Protein AF-A0A432QE91-F1 (afdb_monomer_lite)

Structure (mmCIF, N/CA/C/O backbone):
data_AF-A0A432QE91-F1
#
_entry.id   AF-A0A432QE91-F1
#
loop_
_atom_site.group_PDB
_atom_site.id
_atom_site.type_symbol
_atom_site.label_atom_id
_atom_site.label_alt_id
_atom_site.label_comp_id
_atom_site.label_asym_id
_atom_site.label_entity_id
_atom_site.label_seq_id
_atom_site.pdbx_PDB_ins_code
_atom_site.Cartn_x
_atom_site.Cartn_y
_atom_site.Cartn_z
_atom_site.occupancy
_atom_site.B_iso_or_equiv
_atom_site.auth_seq_id
_atom_site.auth_comp_id
_atom_site.auth_asym_id
_atom_site.auth_atom_id
_atom_site.pdbx_PDB_model_num
ATOM 1 N N . MET A 1 1 ? -34.688 33.224 73.743 1.00 42.97 1 MET A N 1
ATOM 2 C CA . MET A 1 1 ? -34.645 32.244 72.637 1.00 42.97 1 MET A CA 1
ATOM 3 C C . MET A 1 1 ? -35.432 32.813 71.468 1.00 42.97 1 MET A C 1
ATOM 5 O O . MET A 1 1 ? -36.648 32.855 71.539 1.00 42.97 1 MET A O 1
ATOM 9 N N . SER A 1 2 ? -34.746 33.316 70.445 1.00 35.22 2 SER A N 1
ATOM 10 C CA . SER A 1 2 ? -35.331 33.695 69.154 1.00 35.22 2 SER A CA 1
ATOM 11 C C . SER A 1 2 ? -34.282 33.356 68.098 1.00 35.22 2 SER A C 1
ATOM 13 O O . SER A 1 2 ? -33.160 33.855 68.175 1.00 35.22 2 SER A O 1
ATOM 15 N N . LYS A 1 3 ? -34.595 32.403 67.213 1.00 38.66 3 LYS A N 1
ATOM 16 C CA . LYS A 1 3 ? -33.737 31.981 66.100 1.00 38.66 3 LYS A CA 1
ATOM 17 C C . LYS A 1 3 ? -34.193 32.737 64.854 1.00 38.66 3 LYS A C 1
ATOM 19 O O . LYS A 1 3 ? -35.349 32.622 64.460 1.00 38.66 3 LYS A O 1
ATOM 24 N N . ILE A 1 4 ? -33.283 33.501 64.260 1.00 39.38 4 ILE A N 1
ATOM 25 C CA . ILE A 1 4 ? -33.472 34.192 62.983 1.00 39.38 4 ILE A CA 1
ATOM 26 C C . ILE A 1 4 ? -33.168 33.207 61.845 1.00 39.38 4 ILE A C 1
ATOM 28 O O . ILE A 1 4 ? -32.169 32.491 61.883 1.00 39.38 4 ILE A O 1
ATOM 32 N N . PHE A 1 5 ? -34.073 33.158 60.868 1.00 40.31 5 PHE A N 1
ATOM 33 C CA . PHE A 1 5 ? -34.002 32.363 59.641 1.00 40.31 5 PHE A CA 1
ATOM 34 C C . PHE A 1 5 ? -32.877 32.857 58.718 1.00 40.31 5 PHE A C 1
ATOM 36 O O . PHE A 1 5 ? -32.821 34.042 58.398 1.00 40.31 5 PHE A O 1
ATOM 43 N N . MET A 1 6 ? -32.049 31.939 58.216 1.00 34.94 6 MET A N 1
ATOM 44 C CA . MET A 1 6 ? -31.122 32.178 57.107 1.00 34.94 6 MET A CA 1
ATOM 45 C C . MET A 1 6 ? -31.712 31.526 55.851 1.00 34.94 6 MET A C 1
ATOM 47 O O . MET A 1 6 ? -31.862 30.308 55.802 1.00 34.94 6 MET A O 1
ATOM 51 N N . HIS A 1 7 ? -32.105 32.333 54.863 1.00 38.94 7 HIS A N 1
ATOM 52 C CA . HIS A 1 7 ? -32.470 31.845 53.531 1.00 38.94 7 HIS A CA 1
ATOM 53 C C . HIS A 1 7 ? -31.187 31.689 52.711 1.00 38.94 7 HIS A C 1
ATOM 55 O O . HIS A 1 7 ? -30.546 32.682 52.376 1.00 38.94 7 HIS A O 1
ATOM 61 N N . LEU A 1 8 ? -30.814 30.448 52.401 1.00 36.31 8 LEU A N 1
ATOM 62 C CA . LEU A 1 8 ? -29.776 30.139 51.423 1.00 36.31 8 LEU A CA 1
ATOM 63 C C . LEU A 1 8 ? -30.472 29.822 50.093 1.00 36.31 8 LEU A C 1
ATOM 65 O O . LEU A 1 8 ? -31.077 28.764 49.936 1.00 36.31 8 LEU A O 1
ATOM 69 N N . LEU A 1 9 ? -30.427 30.765 49.154 1.00 39.78 9 LEU A N 1
ATOM 70 C CA . LEU A 1 9 ? -30.819 30.542 47.763 1.00 39.78 9 LEU A CA 1
ATOM 71 C C . LEU A 1 9 ? -29.706 29.743 47.076 1.00 39.78 9 LEU A C 1
ATOM 73 O O . LEU A 1 9 ? -28.637 30.280 46.797 1.00 39.78 9 LEU A O 1
ATOM 77 N N . ILE A 1 10 ? -29.952 28.460 46.809 1.00 43.34 10 ILE A N 1
ATOM 78 C CA . ILE A 1 10 ? -29.114 27.666 45.907 1.00 43.34 10 ILE A CA 1
ATOM 79 C C . ILE A 1 10 ? -29.588 27.968 44.485 1.00 43.34 10 ILE A C 1
ATOM 81 O O . ILE A 1 10 ? -30.638 27.501 44.050 1.00 43.34 10 ILE A O 1
ATOM 85 N N . SER A 1 11 ? -28.819 28.785 43.771 1.00 43.25 11 SER A N 1
ATOM 86 C CA . SER A 1 11 ? -28.937 28.940 42.323 1.00 43.25 11 SER A CA 1
ATOM 87 C C . SER A 1 11 ? -28.420 27.662 41.662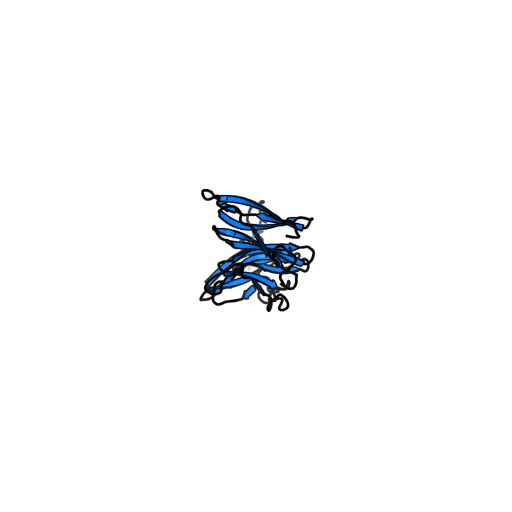 1.00 43.25 11 SER A C 1
ATOM 89 O O . SER A 1 11 ? -27.210 27.467 41.553 1.00 43.25 11 SER A O 1
ATOM 91 N N . ALA A 1 12 ? -29.326 26.786 41.226 1.00 44.94 12 ALA A N 1
ATOM 92 C CA . ALA A 1 12 ? -28.991 25.695 40.319 1.00 44.94 12 ALA A CA 1
ATOM 93 C C . ALA A 1 12 ? -28.665 26.294 38.942 1.00 44.94 12 ALA A C 1
ATOM 95 O O . ALA A 1 12 ? -29.559 26.679 38.189 1.00 44.94 12 ALA A O 1
ATOM 96 N N . GLY A 1 13 ? -27.372 26.424 38.640 1.00 43.81 13 GLY A N 1
ATOM 97 C CA . GLY A 1 13 ? -26.898 26.764 37.304 1.00 43.81 13 GLY A CA 1
ATOM 98 C C . GLY A 1 13 ? -27.190 25.605 36.359 1.00 43.81 13 GLY A C 1
ATOM 99 O O . GLY A 1 13 ? -26.509 24.584 36.393 1.00 43.81 13 GLY A O 1
ATOM 100 N N . LEU A 1 14 ? -28.228 25.756 35.542 1.00 47.75 14 LEU A N 1
ATOM 101 C CA . LEU A 1 14 ? -28.519 24.871 34.425 1.00 47.75 14 LEU A CA 1
ATOM 102 C C . LEU A 1 14 ? -27.447 25.117 33.349 1.00 47.75 14 LEU A C 1
ATOM 104 O O . LEU A 1 14 ? -27.540 26.083 32.594 1.00 47.75 14 LEU A O 1
ATOM 108 N N . PHE A 1 15 ? -26.413 24.277 33.288 1.00 48.00 15 PHE A N 1
ATOM 109 C CA . PHE A 1 15 ? -25.552 24.220 32.108 1.00 48.00 15 PHE A CA 1
ATOM 110 C C . PHE A 1 15 ? -26.353 23.563 30.983 1.00 48.00 15 PHE A C 1
ATOM 112 O O . PHE A 1 15 ? -26.413 22.342 30.865 1.00 48.00 15 PHE A O 1
ATOM 119 N N . LEU A 1 16 ? -27.001 24.386 30.160 1.00 47.97 16 LEU A N 1
ATOM 120 C CA . LEU A 1 16 ? -27.368 23.986 28.809 1.00 47.97 16 LEU A CA 1
ATOM 121 C C . LEU A 1 16 ? -26.054 23.868 28.037 1.00 47.97 16 LEU A C 1
ATOM 123 O O . LEU A 1 16 ? -25.550 24.858 27.513 1.00 47.97 16 LEU A O 1
ATOM 127 N N . GLY A 1 17 ? -25.463 22.673 28.029 1.00 44.81 17 GLY A N 1
ATOM 128 C CA . GLY A 1 17 ? -24.439 22.340 27.050 1.00 44.81 17 GLY A CA 1
ATOM 129 C C . GLY A 1 17 ? -25.086 22.482 25.681 1.00 44.81 17 GLY A C 1
ATOM 130 O O . GLY A 1 17 ? -25.908 21.652 25.295 1.00 44.81 17 GLY A O 1
ATOM 131 N N . SER A 1 18 ? -24.805 23.579 24.984 1.00 53.47 18 SER A N 1
ATOM 132 C CA . SER A 1 18 ? -25.163 23.692 23.581 1.00 53.47 18 SER A CA 1
ATOM 133 C C . SER A 1 18 ? -24.400 22.588 22.867 1.00 53.47 18 SER A C 1
ATOM 135 O O . SER A 1 18 ? -23.174 22.646 22.795 1.00 53.47 18 SER A O 1
ATOM 137 N N . VAL A 1 19 ? -25.108 21.576 22.372 1.00 55.16 19 VAL A N 1
ATOM 138 C CA . VAL A 1 19 ? -24.556 20.701 21.342 1.00 55.16 19 VAL A CA 1
ATOM 139 C C . VAL A 1 19 ? -24.314 21.621 20.153 1.00 55.16 19 VAL A C 1
ATOM 141 O O . VAL A 1 19 ? -25.261 22.038 19.485 1.00 55.16 19 VAL A O 1
ATOM 144 N N . ALA A 1 20 ? -23.069 22.058 19.979 1.00 57.50 20 ALA A N 1
ATOM 145 C CA . ALA A 1 20 ? -22.666 22.756 18.777 1.00 57.50 20 ALA A CA 1
ATOM 146 C C . ALA A 1 20 ? -22.895 21.768 17.632 1.00 57.50 20 ALA A C 1
ATOM 148 O O . ALA A 1 20 ? -22.241 20.733 17.555 1.00 57.50 20 ALA A O 1
ATOM 149 N N . VAL A 1 21 ? -23.906 22.033 16.808 1.00 60.62 21 VAL A N 1
ATOM 150 C CA . VAL A 1 21 ? -24.107 21.276 15.577 1.00 60.62 21 VAL A CA 1
ATOM 151 C C . VAL A 1 21 ? -22.956 21.684 14.671 1.00 60.62 21 VAL A C 1
ATOM 153 O O . VAL A 1 21 ? -22.891 22.846 14.272 1.00 60.62 21 VAL A O 1
ATOM 156 N N . ALA A 1 22 ? -22.030 20.763 14.412 1.00 62.56 22 ALA A N 1
ATOM 157 C CA . ALA A 1 22 ? -20.970 20.989 13.442 1.00 62.56 22 ALA A CA 1
ATOM 158 C C . ALA A 1 22 ? -21.607 21.349 12.093 1.00 62.56 22 ALA A C 1
ATOM 160 O O . ALA A 1 22 ? -22.537 20.676 11.631 1.00 62.56 22 ALA A O 1
ATOM 161 N N . HIS A 1 23 ? -21.143 22.426 11.465 1.00 77.38 23 HIS A N 1
ATOM 162 C CA . HIS A 1 23 ? -21.538 22.731 10.096 1.00 77.38 23 HIS A CA 1
ATOM 163 C C . HIS A 1 23 ? -20.790 21.796 9.143 1.00 77.38 23 HIS A C 1
ATOM 165 O O . HIS A 1 23 ? -19.694 21.319 9.437 1.00 77.38 23 HIS A O 1
ATOM 171 N N . ALA A 1 24 ? -21.369 21.530 7.972 1.00 87.69 24 ALA A N 1
ATOM 172 C CA . ALA A 1 24 ? -20.707 20.708 6.966 1.00 87.69 24 ALA A CA 1
ATOM 173 C C . ALA A 1 24 ? -19.325 21.293 6.610 1.00 87.69 24 ALA A C 1
ATOM 175 O O . ALA A 1 24 ? -19.229 22.448 6.196 1.00 87.69 24 ALA A O 1
ATOM 176 N N . GLY A 1 25 ? -18.274 20.482 6.761 1.00 87.94 25 GLY A N 1
ATOM 177 C CA . GLY A 1 25 ? -16.884 20.877 6.516 1.00 87.94 25 GLY A CA 1
ATOM 178 C C . GLY A 1 25 ? -16.128 21.411 7.740 1.00 87.94 25 GLY A C 1
ATOM 179 O O . GLY A 1 25 ? -14.933 21.672 7.623 1.00 87.94 25 GLY A O 1
ATOM 180 N N . GLU A 1 26 ? -16.778 21.557 8.899 1.00 94.31 26 GLU A N 1
ATOM 181 C CA . GLU A 1 26 ? -16.093 21.784 10.179 1.00 94.31 26 GLU A CA 1
ATOM 182 C C . GLU A 1 26 ? -15.566 20.461 10.756 1.00 94.31 26 GLU A C 1
ATOM 184 O O . GLU A 1 26 ? -16.044 19.380 10.409 1.00 94.31 26 GLU A O 1
ATOM 189 N N . LEU A 1 27 ? -14.572 20.549 11.645 1.00 93.38 27 LEU A N 1
ATOM 190 C CA . LEU A 1 27 ? -14.130 19.392 12.421 1.00 93.38 27 LEU A CA 1
ATOM 191 C C . LEU A 1 27 ? -15.280 18.896 13.307 1.00 93.38 27 LEU A C 1
ATOM 193 O O . LEU A 1 27 ? -15.934 19.691 13.985 1.00 93.38 27 LEU A O 1
ATOM 197 N N . ASP A 1 28 ? -15.509 17.584 13.311 1.00 93.25 28 ASP A N 1
ATOM 198 C CA . ASP A 1 28 ? -16.529 16.961 14.151 1.00 93.25 28 ASP A CA 1
ATOM 199 C C . ASP A 1 28 ? -16.031 16.869 15.594 1.00 93.25 28 ASP A C 1
ATOM 201 O O . ASP A 1 28 ? -15.257 15.983 15.930 1.00 93.25 28 ASP A O 1
ATOM 205 N N . ALA A 1 29 ? -16.484 17.766 16.467 1.00 92.81 29 ALA A N 1
ATOM 206 C CA . ALA A 1 29 ? -16.060 17.793 17.866 1.00 92.81 29 ALA A CA 1
ATOM 207 C C . ALA A 1 29 ? -16.392 16.510 18.661 1.00 92.81 29 ALA A C 1
ATOM 209 O O . ALA A 1 29 ? -15.870 16.349 19.762 1.00 92.81 29 ALA A O 1
ATOM 210 N N . ALA A 1 30 ? -17.240 15.613 18.139 1.00 91.56 30 ALA A N 1
ATOM 211 C CA . ALA A 1 30 ? -17.485 14.300 18.737 1.00 91.56 30 ALA A CA 1
ATOM 212 C C . ALA A 1 30 ? -16.385 13.267 18.419 1.00 91.56 30 ALA A C 1
ATOM 214 O O . ALA A 1 30 ? -16.365 12.205 19.035 1.00 91.56 30 ALA A O 1
ATOM 215 N N . PHE A 1 31 ? -15.484 13.569 17.480 1.00 94.75 31 PHE A N 1
ATOM 216 C CA . PHE A 1 31 ? -14.374 12.710 17.086 1.00 94.75 31 PHE A CA 1
ATOM 217 C C . PHE A 1 31 ? -13.091 13.079 17.845 1.00 94.75 31 PHE A C 1
ATOM 219 O O . PHE A 1 31 ? -12.516 14.151 17.649 1.00 94.75 31 PHE A O 1
ATOM 226 N N . GLY A 1 32 ? -12.613 12.189 18.711 1.00 94.44 32 GLY A N 1
ATOM 227 C CA . GLY A 1 32 ? -11.414 12.409 19.514 1.00 94.44 32 GLY A CA 1
ATOM 228 C C . GLY A 1 32 ? -11.507 13.669 20.384 1.00 94.44 32 GLY A C 1
ATOM 229 O O . GLY A 1 32 ? -12.477 13.877 21.110 1.00 94.44 32 GLY A O 1
ATOM 230 N N . ILE A 1 33 ? -10.473 14.509 20.331 1.00 93.81 33 ILE A N 1
ATOM 231 C CA . ILE A 1 33 ? -10.394 15.785 21.051 1.00 93.81 33 ILE A CA 1
ATOM 232 C C . ILE A 1 33 ? -10.498 16.917 20.027 1.00 93.81 33 ILE A C 1
ATOM 234 O O . ILE A 1 33 ? -9.623 17.070 19.174 1.00 93.81 33 ILE A O 1
ATOM 238 N N . ASP A 1 34 ? -11.570 17.708 20.108 1.00 92.25 34 ASP A N 1
ATOM 239 C CA . ASP A 1 34 ? -11.853 18.828 19.197 1.00 92.25 34 ASP A CA 1
ATOM 240 C C . ASP A 1 34 ? -11.827 18.427 17.702 1.00 92.25 34 ASP A C 1
ATOM 242 O O . ASP A 1 34 ? -11.370 19.183 16.837 1.00 92.25 34 ASP A O 1
ATOM 246 N N . GLY A 1 35 ? -12.302 17.214 17.392 1.00 93.69 35 GLY A N 1
ATOM 247 C CA . GLY A 1 35 ? -12.343 16.661 16.035 1.00 93.69 35 GLY A CA 1
ATOM 248 C C . GLY A 1 35 ? -11.021 16.115 15.522 1.00 93.69 35 GLY A C 1
ATOM 249 O O . GLY A 1 35 ? -10.815 16.033 14.310 1.00 93.69 35 GLY A O 1
ATOM 250 N N . ARG A 1 36 ? -10.096 15.786 16.428 1.00 94.38 36 ARG A N 1
ATOM 251 C CA . ARG A 1 36 ? -8.753 15.306 16.103 1.00 94.38 36 ARG A CA 1
ATOM 252 C C . ARG A 1 36 ? -8.346 14.158 17.005 1.00 94.38 36 ARG A C 1
ATOM 254 O O . ARG A 1 36 ? -8.673 14.113 18.186 1.00 94.38 36 ARG A O 1
ATOM 261 N N . VAL A 1 37 ? -7.530 13.279 16.445 1.00 92.25 37 VAL A N 1
ATOM 262 C CA . VAL A 1 37 ? -6.817 12.243 17.183 1.00 92.25 37 VAL A CA 1
ATOM 263 C C . VAL A 1 37 ? -5.331 12.531 17.027 1.00 92.25 37 VAL A C 1
ATOM 265 O O . VAL A 1 37 ? -4.847 12.809 15.931 1.00 92.25 37 VAL A O 1
ATOM 268 N N . SER A 1 38 ? -4.611 12.550 18.140 1.00 87.25 38 SER A N 1
ATOM 269 C CA . SER A 1 38 ? -3.159 12.700 18.169 1.00 87.25 38 SER A CA 1
ATOM 270 C C . SER A 1 38 ? -2.641 11.681 19.164 1.00 87.25 38 SER A C 1
ATOM 272 O O . SER A 1 38 ? -2.937 11.772 20.354 1.00 87.25 38 SER A O 1
ATOM 274 N N . LEU A 1 39 ? -1.956 10.674 18.639 1.00 82.25 39 LEU A N 1
ATOM 275 C CA . LEU A 1 39 ? -1.456 9.529 19.382 1.00 82.25 39 LEU A CA 1
ATOM 276 C C . LEU A 1 39 ? 0.042 9.417 19.136 1.00 82.25 39 LEU A C 1
ATOM 278 O O . LEU A 1 39 ? 0.523 9.767 18.061 1.00 82.25 39 LEU A O 1
ATOM 282 N N . GLU A 1 40 ? 0.737 8.929 20.148 1.00 78.00 40 GLU A N 1
ATOM 283 C CA . GLU A 1 40 ? 2.146 8.568 20.108 1.00 78.00 40 GLU A CA 1
ATOM 284 C C . GLU A 1 40 ? 2.189 7.093 20.497 1.00 78.00 40 GLU A C 1
ATOM 286 O O . GLU A 1 40 ? 1.794 6.740 21.612 1.00 78.00 40 GLU A O 1
ATOM 291 N N . PHE A 1 41 ? 2.547 6.224 19.554 1.00 73.25 41 PHE A N 1
ATOM 292 C CA . PHE A 1 41 ? 2.672 4.787 19.825 1.00 73.25 41 PHE A CA 1
ATOM 293 C C . PHE A 1 41 ? 3.944 4.170 19.227 1.00 73.25 41 PHE A C 1
ATOM 295 O O . PHE A 1 41 ? 4.275 3.035 19.566 1.00 73.25 41 PHE A O 1
ATOM 302 N N . GLY A 1 42 ? 4.697 4.933 18.427 1.00 67.12 42 GLY A N 1
ATOM 303 C CA . GLY A 1 42 ? 6.102 4.679 18.121 1.00 67.12 42 GLY A CA 1
ATOM 304 C C . GLY A 1 42 ? 7.071 5.373 19.084 1.00 67.12 42 GLY A C 1
ATOM 305 O O . GLY A 1 42 ? 6.676 6.102 19.993 1.00 67.12 42 GLY A O 1
ATOM 306 N N . ALA A 1 43 ? 8.372 5.147 18.885 1.00 67.31 43 ALA A N 1
ATOM 307 C CA . ALA A 1 43 ? 9.411 5.698 19.759 1.00 67.31 43 ALA A CA 1
ATOM 308 C C . ALA A 1 43 ? 9.843 7.128 19.377 1.00 67.31 43 ALA A C 1
ATOM 310 O O . ALA A 1 43 ? 10.269 7.884 20.250 1.00 67.31 43 ALA A O 1
ATOM 311 N N . TYR A 1 44 ? 9.750 7.501 18.091 1.00 70.94 44 TYR A N 1
ATOM 312 C CA . TYR A 1 44 ? 10.326 8.765 17.594 1.00 70.94 44 TYR A CA 1
ATOM 313 C C . TYR A 1 44 ? 9.473 9.543 16.589 1.00 70.94 44 TYR A C 1
ATOM 315 O O . TYR A 1 44 ? 9.616 10.765 16.496 1.00 70.94 44 TYR A O 1
ATOM 323 N N . GLY A 1 45 ? 8.592 8.886 15.834 1.00 80.75 45 GLY A N 1
ATOM 324 C CA . GLY A 1 45 ? 7.740 9.570 14.866 1.00 80.75 45 GLY A CA 1
ATOM 325 C C . GLY A 1 45 ? 6.877 8.622 14.047 1.00 80.75 45 GLY A C 1
ATOM 326 O O . GLY A 1 45 ? 7.371 7.624 13.526 1.00 80.75 45 GLY A O 1
ATOM 327 N N . ASP A 1 46 ? 5.609 8.989 13.886 1.00 88.31 46 ASP A N 1
ATOM 328 C CA . ASP A 1 46 ? 4.591 8.163 13.241 1.00 88.31 46 ASP A CA 1
ATOM 329 C C . ASP A 1 46 ? 4.008 8.900 12.027 1.00 88.31 46 ASP A C 1
ATOM 331 O O . ASP A 1 46 ? 3.792 10.118 12.057 1.00 88.31 46 ASP A O 1
ATOM 335 N N . ARG A 1 47 ? 3.753 8.168 10.940 1.00 92.38 47 ARG A N 1
ATOM 336 C CA . ARG A 1 47 ? 3.102 8.677 9.726 1.00 92.38 47 ARG A CA 1
ATOM 337 C C . ARG A 1 47 ? 1.867 7.845 9.428 1.00 92.38 47 ARG A C 1
ATOM 339 O O . ARG A 1 47 ? 1.941 6.624 9.409 1.00 92.38 47 ARG A O 1
ATOM 346 N N . ALA A 1 48 ? 0.757 8.514 9.130 1.00 93.88 48 ALA A N 1
ATOM 347 C CA . ALA A 1 48 ? -0.427 7.891 8.549 1.00 93.88 48 ALA A CA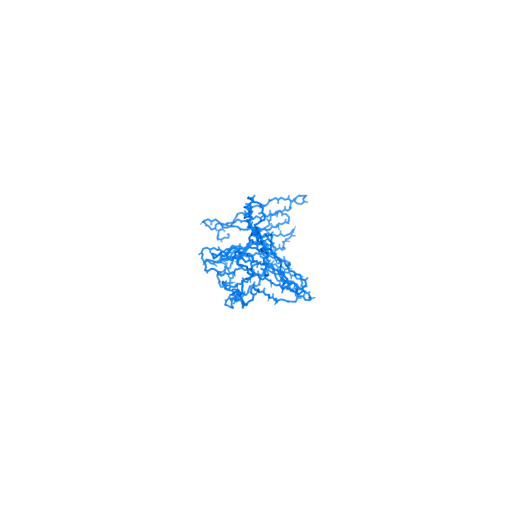 1
ATOM 348 C C . ALA A 1 48 ? -0.541 8.337 7.087 1.00 93.88 48 ALA A C 1
ATOM 350 O O . ALA A 1 48 ? -0.735 9.523 6.816 1.00 93.88 48 ALA A O 1
ATOM 351 N N . GLN A 1 49 ? -0.394 7.393 6.161 1.00 97.19 49 GLN A N 1
ATOM 352 C CA . GLN A 1 49 ? -0.420 7.623 4.712 1.00 97.19 49 GLN A CA 1
ATOM 353 C C . GLN A 1 49 ? -1.742 7.166 4.089 1.00 97.19 49 GLN A C 1
ATOM 355 O O . GLN A 1 49 ? -2.231 7.772 3.138 1.00 97.19 49 GLN A O 1
ATOM 360 N N . ALA A 1 50 ? -2.348 6.122 4.659 1.00 98.12 50 ALA A N 1
ATOM 361 C CA . ALA A 1 50 ? -3.587 5.526 4.183 1.00 98.12 50 ALA A CA 1
ATOM 362 C C . ALA A 1 50 ? -4.656 5.501 5.279 1.00 98.12 50 ALA A C 1
ATOM 364 O O . ALA A 1 50 ? -4.356 5.342 6.463 1.00 98.12 50 ALA A O 1
ATOM 365 N N . VAL A 1 51 ? -5.919 5.613 4.863 1.00 98.19 51 VAL A N 1
ATOM 366 C CA . VAL A 1 51 ? -7.090 5.467 5.732 1.00 98.19 51 VAL A CA 1
ATOM 367 C C . VAL A 1 51 ? -8.199 4.707 5.013 1.00 98.19 51 VAL A C 1
ATOM 369 O O . VAL A 1 51 ? -8.507 4.992 3.855 1.00 98.19 51 VAL A O 1
ATOM 372 N N . VAL A 1 52 ? -8.830 3.763 5.711 1.00 98.31 52 VAL A N 1
ATOM 373 C CA . VAL A 1 52 ? -10.048 3.071 5.264 1.00 98.31 52 VAL A CA 1
ATOM 374 C C . VAL A 1 52 ? -11.044 2.940 6.415 1.00 98.31 52 VAL A C 1
ATOM 376 O O . VAL A 1 52 ? -10.669 2.935 7.585 1.00 98.31 52 VAL A O 1
ATOM 379 N N . ILE A 1 53 ? -12.329 2.824 6.082 1.00 98.12 53 ILE A N 1
ATOM 380 C CA . ILE A 1 53 ? -13.401 2.556 7.049 1.00 98.12 53 ILE A CA 1
ATOM 381 C C . ILE A 1 53 ? -13.858 1.109 6.858 1.00 98.12 53 ILE A C 1
ATOM 383 O O . ILE A 1 53 ? -14.252 0.719 5.758 1.00 98.12 53 ILE A O 1
ATOM 387 N N . GLN A 1 54 ? -13.804 0.313 7.924 1.00 97.50 54 GLN A N 1
ATOM 388 C CA . GLN A 1 54 ? -14.321 -1.053 7.944 1.00 97.50 54 GLN A CA 1
ATOM 389 C C . GLN A 1 54 ? -15.860 -1.058 7.974 1.00 97.50 54 GLN A C 1
ATOM 391 O O . GLN A 1 54 ? -16.507 -0.064 8.300 1.00 97.50 54 GLN A O 1
ATOM 396 N N . LYS A 1 55 ? -16.486 -2.192 7.624 1.00 96.06 55 LYS A N 1
ATOM 397 C CA . LYS A 1 55 ? -17.960 -2.312 7.527 1.00 96.06 55 LYS A CA 1
ATOM 398 C C . LYS A 1 55 ? -18.697 -1.992 8.834 1.00 96.06 55 LYS A C 1
ATOM 400 O O . LYS A 1 55 ? -19.866 -1.621 8.790 1.00 96.06 55 LYS A O 1
ATOM 405 N N . ASP A 1 56 ? -18.035 -2.163 9.973 1.00 96.38 56 ASP A N 1
ATOM 406 C CA . ASP A 1 56 ? -18.553 -1.868 11.311 1.00 96.38 56 ASP A CA 1
ATOM 407 C C . ASP A 1 56 ? -18.342 -0.402 11.741 1.00 96.38 56 ASP A C 1
ATOM 409 O O . ASP A 1 56 ? -18.731 -0.021 12.843 1.00 96.38 56 ASP A O 1
ATOM 413 N N . GLY A 1 57 ? -17.767 0.430 10.869 1.00 97.38 57 GLY A N 1
ATOM 414 C CA . GLY A 1 57 ? -17.507 1.846 11.112 1.00 97.38 57 GLY A CA 1
ATOM 415 C C . GLY A 1 57 ? -16.168 2.134 11.787 1.00 97.38 57 GLY A C 1
ATOM 416 O O . GLY A 1 57 ? -15.844 3.308 11.965 1.00 97.38 57 GLY A O 1
ATOM 417 N N . LYS A 1 58 ? -15.380 1.111 12.144 1.00 98.44 58 LYS A N 1
ATOM 418 C CA . LYS A 1 58 ? -14.022 1.320 12.654 1.00 98.44 58 LYS A CA 1
ATOM 419 C C . LYS A 1 58 ? -13.123 1.902 11.568 1.00 98.44 58 LYS A C 1
ATOM 421 O O . LYS A 1 58 ? -13.292 1.620 10.380 1.00 98.44 58 LYS A O 1
ATOM 426 N N . ILE A 1 59 ? -12.163 2.716 11.980 1.00 98.44 59 ILE A N 1
ATOM 427 C CA . ILE A 1 59 ? -11.281 3.467 11.089 1.00 98.44 59 ILE A CA 1
ATOM 428 C C . ILE A 1 59 ? -9.892 2.861 11.196 1.00 98.44 59 ILE A C 1
ATOM 430 O O . ILE A 1 59 ? -9.325 2.813 12.282 1.00 98.44 59 ILE A O 1
ATOM 434 N N . LEU A 1 60 ? -9.346 2.404 10.077 1.00 98.56 60 LEU A N 1
ATOM 435 C CA . LEU A 1 60 ? -8.011 1.832 10.011 1.00 98.56 60 LEU A CA 1
ATOM 436 C C . LEU A 1 60 ? -7.071 2.807 9.312 1.00 98.56 60 LEU A C 1
ATOM 438 O O . LEU A 1 60 ? -7.366 3.282 8.214 1.00 98.56 60 LEU A O 1
ATOM 442 N N . LEU A 1 61 ? -5.939 3.068 9.951 1.00 98.00 61 LEU A N 1
ATOM 443 C CA . LEU A 1 61 ? -4.834 3.858 9.433 1.00 98.00 61 LEU A CA 1
ATOM 444 C C . LEU A 1 61 ? -3.655 2.942 9.117 1.00 98.00 61 LEU A C 1
ATOM 446 O O . LEU A 1 61 ? -3.425 1.967 9.833 1.00 98.00 61 LEU A O 1
ATOM 450 N N . GLY A 1 62 ? -2.906 3.280 8.071 1.00 97.81 62 GLY A N 1
ATOM 451 C CA . GLY A 1 62 ? -1.668 2.601 7.702 1.00 97.81 62 GLY A CA 1
ATOM 452 C C . GLY A 1 62 ? -0.578 3.594 7.331 1.00 97.81 62 GLY A C 1
ATOM 453 O O . GLY A 1 62 ? -0.864 4.668 6.793 1.00 97.81 62 GLY A O 1
ATOM 454 N N . GLY A 1 63 ? 0.663 3.244 7.639 1.00 96.81 63 GLY A N 1
ATOM 455 C CA . GLY A 1 63 ? 1.830 4.062 7.343 1.00 96.81 63 GLY A CA 1
ATOM 456 C C . GLY A 1 63 ? 3.096 3.465 7.933 1.00 96.81 63 GLY A C 1
ATOM 457 O O . GLY A 1 63 ? 3.382 2.285 7.713 1.00 96.81 63 GLY A O 1
ATOM 458 N N . SER A 1 64 ? 3.842 4.282 8.669 1.00 95.06 64 SER A N 1
ATOM 459 C CA . SER A 1 64 ? 5.072 3.862 9.336 1.00 95.06 64 SER A CA 1
ATOM 460 C C . SER A 1 64 ? 5.168 4.395 10.762 1.00 95.06 64 SER A C 1
ATOM 462 O O . SER A 1 64 ? 4.654 5.470 11.075 1.00 95.06 64 SER A O 1
ATOM 464 N N . SER A 1 65 ? 5.890 3.672 11.609 1.00 93.19 65 SER A N 1
ATOM 465 C CA . SER A 1 65 ? 6.385 4.125 12.911 1.00 93.19 65 SER A CA 1
ATOM 466 C C . SER A 1 65 ? 7.911 4.082 12.892 1.00 93.19 65 SER A C 1
ATOM 468 O O . SER A 1 65 ? 8.499 3.148 12.357 1.00 93.19 65 SER A O 1
ATOM 470 N N . THR A 1 66 ? 8.570 5.076 13.475 1.00 84.56 66 THR A N 1
ATOM 471 C CA . THR A 1 66 ? 10.040 5.149 13.512 1.00 84.56 66 THR A CA 1
ATOM 472 C C . THR A 1 66 ? 10.585 4.343 14.695 1.00 84.56 66 THR A C 1
ATOM 474 O O . THR A 1 66 ? 10.239 4.635 15.847 1.00 84.56 66 THR A O 1
ATOM 477 N N . ASN A 1 67 ? 11.448 3.356 14.428 1.00 72.12 67 ASN A N 1
ATOM 478 C CA . ASN A 1 67 ? 12.324 2.752 15.441 1.00 72.12 67 ASN A CA 1
ATOM 479 C C . ASN A 1 67 ? 13.626 3.586 15.576 1.00 72.12 67 ASN A C 1
ATOM 481 O O . ASN A 1 67 ? 13.768 4.611 14.918 1.00 72.12 67 ASN A O 1
ATOM 485 N N . ASP A 1 68 ? 14.565 3.220 16.456 1.00 71.62 68 ASP A N 1
ATOM 486 C CA . ASP A 1 68 ? 15.811 3.994 16.673 1.00 71.62 68 ASP A CA 1
ATOM 487 C C . ASP A 1 68 ? 16.644 4.239 15.386 1.00 71.62 68 ASP A C 1
ATOM 489 O O . ASP A 1 68 ? 17.504 5.123 15.375 1.00 71.62 68 ASP A O 1
ATOM 493 N N . GLU A 1 69 ? 16.418 3.471 14.311 1.00 80.88 69 GLU A N 1
ATOM 494 C CA . GLU A 1 69 ? 17.327 3.380 13.159 1.00 80.88 69 GLU A CA 1
ATOM 495 C C . GLU A 1 69 ? 16.639 3.525 11.781 1.00 80.88 69 GLU A C 1
ATOM 497 O O . GLU A 1 69 ? 17.303 3.913 10.819 1.00 80.88 69 GLU A O 1
ATOM 502 N N . SER A 1 70 ? 15.333 3.256 11.673 1.00 89.62 70 SER A N 1
ATOM 503 C CA . SER A 1 70 ? 14.583 3.103 10.412 1.00 89.62 70 SER A CA 1
ATOM 504 C C . SER A 1 70 ? 13.058 3.200 10.604 1.00 89.62 70 SER A C 1
ATOM 506 O O . SER A 1 70 ? 12.537 3.198 11.725 1.00 89.62 70 SER A O 1
ATOM 508 N N . LEU A 1 71 ? 12.323 3.313 9.497 1.00 93.38 71 LEU A N 1
ATOM 509 C CA . LEU A 1 71 ? 10.866 3.172 9.489 1.00 93.38 71 LEU A CA 1
ATOM 510 C C . LEU A 1 71 ? 10.451 1.696 9.538 1.00 93.38 71 LEU A C 1
ATOM 512 O O . LEU A 1 71 ? 10.976 0.891 8.784 1.00 93.38 71 LEU A O 1
ATOM 516 N N . ALA A 1 72 ? 9.458 1.379 10.365 1.00 94.75 72 ALA A N 1
ATOM 517 C CA . ALA A 1 72 ? 8.766 0.095 10.391 1.00 94.75 72 ALA A CA 1
ATOM 518 C C . ALA A 1 72 ? 7.309 0.277 9.944 1.00 94.75 72 ALA A C 1
ATOM 520 O O . ALA A 1 72 ? 6.694 1.311 10.231 1.00 94.75 72 ALA A O 1
ATOM 521 N N . VAL A 1 73 ? 6.722 -0.745 9.316 1.00 96.12 73 VAL A N 1
ATOM 522 C CA . VAL A 1 73 ? 5.298 -0.747 8.945 1.00 96.12 73 VAL A CA 1
ATOM 523 C C . VAL A 1 73 ? 4.443 -0.546 10.187 1.00 96.12 73 VAL A C 1
ATOM 525 O O . VAL A 1 73 ? 4.650 -1.228 11.192 1.00 96.12 73 VAL A O 1
ATOM 528 N N . SER A 1 74 ? 3.445 0.339 10.105 1.00 96.19 74 SER A N 1
ATOM 529 C CA . SER A 1 74 ? 2.472 0.518 11.181 1.00 96.19 74 SER A CA 1
ATOM 530 C C . SER A 1 74 ? 1.020 0.506 10.709 1.00 96.19 74 SER A C 1
ATOM 532 O O . SER A 1 74 ? 0.684 1.047 9.652 1.00 96.19 74 SER A O 1
ATOM 534 N N . LEU A 1 75 ? 0.151 -0.090 11.533 1.00 97.56 75 LEU A N 1
ATOM 535 C CA . LEU A 1 75 ? -1.303 0.052 11.463 1.00 97.56 75 LEU A CA 1
ATOM 536 C C . LEU A 1 75 ? -1.848 0.525 12.811 1.00 97.56 75 LEU A C 1
ATOM 538 O O . LEU A 1 75 ? -1.352 0.131 13.866 1.00 97.56 75 LEU A O 1
ATOM 542 N N . LEU A 1 76 ? -2.914 1.317 12.770 1.00 96.62 76 LEU A N 1
ATOM 543 C CA . LEU A 1 76 ? -3.662 1.756 13.947 1.00 96.62 76 LEU A CA 1
ATOM 544 C C . LEU A 1 76 ? -5.150 1.674 13.637 1.00 96.62 76 LEU A C 1
ATOM 546 O O . LEU A 1 76 ? -5.598 2.224 12.626 1.00 96.62 76 LEU A O 1
ATOM 550 N N . ARG A 1 77 ? -5.926 1.043 14.520 1.00 98.00 77 ARG A N 1
ATOM 551 C CA . ARG A 1 77 ? -7.385 1.055 14.418 1.00 98.00 77 ARG A CA 1
ATOM 552 C C . ARG A 1 77 ? -8.023 1.919 15.496 1.00 98.00 77 ARG A C 1
ATOM 554 O O . ARG A 1 77 ? -7.700 1.821 16.676 1.00 98.00 77 ARG A O 1
ATOM 561 N N . LEU A 1 78 ? -8.973 2.741 15.068 1.00 97.69 78 LEU A N 1
ATOM 562 C CA . LEU A 1 78 ? -9.800 3.586 15.913 1.00 97.69 78 LEU A CA 1
ATOM 563 C C . LEU A 1 78 ? -11.262 3.136 15.849 1.00 97.69 78 LEU A C 1
ATOM 565 O O . LEU A 1 78 ? -11.756 2.671 14.817 1.00 97.69 78 LEU A O 1
ATOM 569 N N . LEU A 1 79 ? -11.972 3.329 16.951 1.00 97.75 79 LEU A N 1
ATOM 570 C CA . LEU A 1 79 ? -13.423 3.283 17.010 1.00 97.75 79 LEU A CA 1
ATOM 571 C C . LEU A 1 79 ? -14.030 4.488 16.256 1.00 97.75 79 LEU A C 1
ATOM 573 O O . LEU A 1 79 ? -13.329 5.466 15.982 1.00 97.75 79 LEU A O 1
ATOM 577 N N . PRO A 1 80 ? -15.337 4.460 15.923 1.00 97.56 80 PRO A N 1
ATOM 578 C CA . PRO A 1 80 ? -15.989 5.557 15.200 1.00 97.56 80 PRO A CA 1
ATOM 579 C C . PRO A 1 80 ? -15.903 6.926 15.891 1.00 97.56 80 PRO A C 1
ATOM 581 O O . PRO A 1 80 ? -16.029 7.952 15.230 1.00 97.56 80 PRO A O 1
ATOM 584 N N . ASP A 1 81 ? -15.701 6.950 17.211 1.00 96.06 81 ASP A N 1
ATOM 585 C CA . ASP A 1 81 ? -15.524 8.169 18.009 1.00 96.06 81 ASP A CA 1
ATOM 586 C C . ASP A 1 81 ? -14.065 8.662 18.058 1.00 96.06 81 ASP A C 1
ATOM 588 O O . ASP A 1 81 ? -13.771 9.655 18.718 1.00 96.06 81 ASP A O 1
ATOM 592 N N . GLY A 1 82 ? -13.142 7.985 17.369 1.00 95.88 82 GLY A N 1
ATOM 593 C CA . GLY A 1 82 ? -11.723 8.329 17.306 1.00 95.88 82 GLY A CA 1
ATOM 594 C C .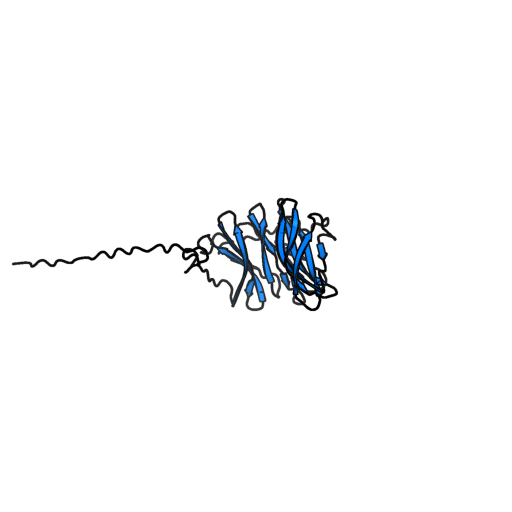 GLY A 1 82 ? -10.871 7.788 18.455 1.00 95.88 82 GLY A C 1
ATOM 595 O O . GLY A 1 82 ? -9.659 8.001 18.453 1.00 95.88 82 GLY A O 1
ATOM 596 N N . SER A 1 83 ? -11.449 7.082 19.429 1.00 94.94 83 SER A N 1
ATOM 597 C CA . SER A 1 83 ? -10.656 6.395 20.455 1.00 94.94 83 SER A CA 1
ATOM 598 C C . SER A 1 83 ? -9.953 5.150 19.878 1.00 94.94 83 SER A C 1
ATOM 600 O O . SER A 1 83 ? -10.494 4.530 18.963 1.00 94.94 83 SER A O 1
ATOM 602 N N . PRO A 1 84 ? -8.750 4.765 20.354 1.00 94.62 84 PRO A N 1
ATOM 603 C CA . PRO A 1 84 ? -8.096 3.526 19.921 1.00 94.62 84 PRO A CA 1
ATOM 604 C C . PRO A 1 84 ? -8.958 2.291 20.184 1.00 94.62 84 PRO A C 1
ATOM 606 O O . PRO A 1 84 ? -9.593 2.198 21.234 1.00 94.62 84 PRO A O 1
ATOM 609 N N . ASP A 1 85 ? -8.963 1.338 19.252 1.00 97.38 85 ASP A N 1
ATOM 610 C CA . ASP A 1 85 ? -9.694 0.080 19.402 1.00 97.38 85 ASP A CA 1
ATOM 611 C C . ASP A 1 85 ? -8.832 -1.000 20.085 1.00 97.38 85 ASP A C 1
ATOM 613 O O . ASP A 1 85 ? -8.000 -1.612 19.417 1.00 97.38 85 ASP A O 1
ATOM 617 N N . PRO A 1 86 ? -9.047 -1.319 21.373 1.00 95.62 86 PRO A N 1
ATOM 618 C CA . PRO A 1 86 ? -8.235 -2.308 22.082 1.00 95.62 86 PRO A CA 1
ATOM 619 C C . PRO A 1 86 ? -8.439 -3.747 21.579 1.00 95.62 86 PRO A C 1
ATOM 621 O O . PRO A 1 86 ? -7.671 -4.634 21.944 1.00 95.62 86 PRO A O 1
ATOM 624 N N . GLU A 1 87 ? -9.472 -4.013 20.772 1.00 96.94 87 GLU A N 1
ATOM 625 C CA . GLU A 1 87 ? -9.708 -5.339 20.192 1.00 96.94 87 GLU A CA 1
ATOM 626 C C . GLU A 1 87 ? -8.863 -5.591 18.934 1.00 96.94 87 GLU A C 1
ATOM 628 O O . GLU A 1 87 ? -8.825 -6.719 18.446 1.00 96.94 87 GLU A O 1
ATOM 633 N N . PHE A 1 88 ? -8.186 -4.572 18.393 1.00 98.25 88 PHE A N 1
ATOM 634 C CA . PHE A 1 88 ? -7.286 -4.733 17.251 1.00 98.25 88 PHE A CA 1
ATOM 635 C C . PHE A 1 88 ? -5.890 -5.135 17.722 1.00 98.25 88 PHE A C 1
ATOM 637 O O . PHE A 1 88 ? -5.238 -4.370 18.425 1.00 98.25 88 PHE A O 1
ATOM 644 N N . ASN A 1 89 ? -5.439 -6.338 17.373 1.00 96.56 89 ASN A N 1
ATOM 645 C CA . ASN A 1 89 ? -4.132 -6.892 17.740 1.00 96.56 89 ASN A CA 1
ATOM 646 C C . ASN A 1 89 ? -3.792 -6.808 19.254 1.00 96.56 89 ASN A C 1
ATOM 648 O O . ASN A 1 89 ? -2.636 -6.873 19.659 1.00 96.56 89 ASN A O 1
ATOM 652 N N . GLY A 1 90 ? -4.811 -6.685 20.113 1.00 92.81 90 GLY A N 1
ATOM 653 C CA . GLY A 1 90 ? -4.698 -6.627 21.574 1.00 92.81 90 GLY A CA 1
ATOM 654 C C . GLY A 1 90 ? -4.382 -5.253 22.181 1.00 92.81 90 GLY A C 1
ATOM 655 O O . GLY A 1 90 ? -4.592 -5.083 23.383 1.00 92.81 90 GLY A O 1
ATOM 656 N N . ASP A 1 91 ? -3.908 -4.283 21.395 1.00 89.62 91 ASP A N 1
ATOM 657 C CA . ASP A 1 91 ? -3.547 -2.941 21.884 1.00 89.62 91 ASP A CA 1
ATOM 658 C C . ASP A 1 91 ? -3.934 -1.777 20.951 1.00 89.62 91 ASP A C 1
ATOM 660 O O . ASP A 1 91 ? -3.666 -0.616 21.261 1.00 89.62 91 ASP A O 1
ATOM 664 N N . GLY A 1 92 ? -4.612 -2.063 19.840 1.00 93.69 92 GLY A N 1
ATOM 665 C CA . GLY A 1 92 ? -5.008 -1.077 18.839 1.00 93.69 92 GLY A CA 1
ATOM 666 C C . GLY A 1 92 ? -4.020 -0.897 17.697 1.00 93.69 92 GLY A C 1
ATOM 667 O O . GLY A 1 92 ? -4.342 -0.183 16.743 1.00 93.69 92 GLY A O 1
ATOM 668 N N . THR A 1 93 ? -2.850 -1.536 17.757 1.00 94.75 93 THR A N 1
ATOM 669 C CA . THR A 1 93 ? -1.727 -1.229 16.871 1.00 94.75 93 THR A CA 1
ATOM 670 C C . THR A 1 93 ? -1.056 -2.469 16.297 1.00 94.75 93 THR A C 1
ATOM 672 O O . THR A 1 93 ? -1.083 -3.561 16.857 1.00 94.75 93 THR A O 1
ATOM 675 N N . VAL A 1 94 ? -0.417 -2.290 15.148 1.00 95.75 94 VAL A N 1
ATOM 676 C CA . VAL A 1 94 ? 0.537 -3.242 14.578 1.00 95.75 94 VAL A CA 1
ATOM 677 C C . VAL A 1 94 ? 1.794 -2.454 14.256 1.00 95.75 94 VAL A C 1
ATOM 679 O O . VAL A 1 94 ? 1.695 -1.412 13.612 1.00 95.75 94 VAL A O 1
ATOM 682 N N . ILE A 1 95 ? 2.957 -2.948 14.677 1.00 94.56 95 ILE A N 1
ATOM 683 C CA . ILE A 1 95 ? 4.266 -2.454 14.240 1.00 94.56 95 ILE A CA 1
ATOM 684 C C . ILE A 1 95 ? 5.093 -3.667 13.826 1.00 94.56 95 ILE A C 1
ATOM 686 O O . ILE A 1 95 ? 5.302 -4.573 14.634 1.00 94.56 95 ILE A O 1
ATOM 690 N N . ILE A 1 96 ? 5.531 -3.701 12.569 1.00 94.31 96 ILE A N 1
ATOM 691 C CA . ILE A 1 96 ? 6.342 -4.794 12.025 1.00 94.31 96 ILE A CA 1
ATOM 692 C C . ILE A 1 96 ? 7.564 -4.201 11.342 1.00 94.31 96 ILE A C 1
ATOM 694 O O . ILE A 1 96 ? 7.449 -3.454 10.374 1.00 94.31 96 ILE A O 1
ATOM 698 N N . ASP A 1 97 ? 8.723 -4.582 11.859 1.00 93.25 97 ASP A N 1
ATOM 699 C CA . ASP A 1 97 ? 10.020 -4.318 11.256 1.00 93.25 97 ASP A CA 1
ATOM 700 C C . ASP A 1 97 ? 10.353 -5.480 10.312 1.00 93.25 97 ASP A C 1
ATOM 702 O O . ASP A 1 97 ? 10.429 -6.638 10.744 1.00 93.25 97 ASP A O 1
ATOM 706 N N . ILE A 1 98 ? 10.424 -5.210 9.009 1.00 93.31 98 ILE A N 1
ATOM 707 C CA . ILE A 1 98 ? 10.588 -6.248 7.982 1.00 93.31 98 ILE A CA 1
ATOM 708 C C . ILE A 1 98 ? 12.064 -6.425 7.662 1.00 93.31 98 ILE A C 1
ATOM 710 O O . ILE A 1 98 ? 12.518 -7.560 7.464 1.00 93.31 98 ILE A O 1
ATOM 714 N N . SER A 1 99 ? 12.790 -5.314 7.609 1.00 88.75 99 SER A N 1
ATOM 715 C CA . SER A 1 99 ? 14.180 -5.248 7.184 1.00 88.75 99 SER A CA 1
ATOM 716 C C . SER A 1 99 ? 15.030 -4.463 8.191 1.00 88.75 99 SER A C 1
ATOM 718 O O . SER A 1 99 ? 14.633 -4.249 9.322 1.00 88.75 99 SER A O 1
ATOM 720 N N . SER A 1 100 ? 16.260 -4.102 7.824 1.00 88.94 100 SER A N 1
ATOM 721 C CA . SER A 1 100 ? 17.056 -3.123 8.584 1.00 88.94 100 SER A CA 1
ATOM 722 C C . SER A 1 100 ? 17.051 -1.742 7.916 1.00 88.94 100 SER A C 1
ATOM 724 O O . SER A 1 100 ? 17.955 -0.939 8.139 1.00 88.94 100 SER A O 1
ATOM 726 N N . ALA A 1 101 ? 16.132 -1.530 6.980 1.00 94.12 101 ALA A N 1
ATOM 727 C CA . ALA A 1 101 ? 15.948 -0.318 6.204 1.00 94.12 101 ALA A CA 1
ATOM 728 C C . ALA A 1 101 ? 14.487 0.132 6.339 1.00 94.12 101 ALA A C 1
ATOM 730 O O . ALA A 1 101 ? 13.698 -0.497 7.031 1.00 94.12 101 ALA A O 1
ATOM 731 N N . ASP A 1 102 ? 14.135 1.243 5.698 1.00 95.50 102 ASP A N 1
ATOM 732 C CA . ASP A 1 102 ? 12.789 1.790 5.829 1.00 95.50 102 ASP A CA 1
ATOM 733 C C . ASP A 1 102 ? 11.726 0.866 5.219 1.00 95.50 102 ASP A C 1
ATOM 735 O O . ASP A 1 102 ? 11.838 0.456 4.062 1.00 95.50 102 ASP A O 1
ATOM 739 N N . ASP A 1 103 ? 10.652 0.653 5.973 1.00 96.44 103 ASP A N 1
ATOM 740 C CA . ASP A 1 103 ? 9.427 -0.008 5.549 1.00 96.44 103 ASP A CA 1
ATOM 741 C C . ASP A 1 103 ? 8.232 0.935 5.785 1.00 96.44 103 ASP A C 1
ATOM 743 O O . ASP A 1 103 ? 8.048 1.478 6.880 1.00 96.44 103 ASP A O 1
ATOM 747 N N . GLU A 1 104 ? 7.401 1.162 4.766 1.00 97.25 104 GLU A N 1
ATOM 748 C CA . GLU A 1 104 ? 6.275 2.102 4.863 1.00 97.25 104 GLU A CA 1
ATOM 749 C C . GLU A 1 104 ? 5.082 1.619 4.030 1.00 97.25 104 GLU A C 1
ATOM 751 O O . GLU A 1 104 ? 5.233 1.155 2.899 1.00 97.25 104 GLU A O 1
ATOM 756 N N . ILE A 1 105 ? 3.876 1.741 4.592 1.00 98.50 105 ILE A N 1
ATOM 757 C CA . ILE A 1 105 ? 2.612 1.475 3.896 1.00 98.50 105 ILE A CA 1
ATOM 758 C C . ILE A 1 105 ? 2.080 2.770 3.288 1.00 98.50 105 ILE A C 1
ATOM 760 O O . ILE A 1 105 ? 1.940 3.774 3.979 1.00 98.50 105 ILE A O 1
ATOM 764 N N . PHE A 1 106 ? 1.703 2.737 2.013 1.00 98.69 106 PHE A N 1
ATOM 765 C CA . PHE A 1 106 ? 1.073 3.865 1.319 1.00 98.69 106 PHE A CA 1
ATOM 766 C C . PHE A 1 106 ? -0.393 3.627 0.972 1.00 98.69 106 PHE A C 1
ATOM 768 O O . PHE A 1 106 ? -1.134 4.584 0.755 1.00 98.69 106 PHE A O 1
ATOM 775 N N . ALA A 1 107 ? -0.834 2.371 0.944 1.00 98.75 107 ALA A N 1
ATOM 776 C CA . ALA A 1 107 ? -2.182 2.010 0.545 1.00 98.75 107 ALA A CA 1
ATOM 777 C C . ALA A 1 107 ? -2.779 0.936 1.455 1.00 98.75 107 ALA A C 1
ATOM 779 O O . ALA A 1 107 ? -2.104 0.003 1.887 1.00 98.75 107 ALA A O 1
ATOM 780 N N . LEU A 1 108 ? -4.085 1.055 1.687 1.00 98.81 108 LEU A N 1
ATOM 781 C CA . LEU A 1 108 ? -4.903 0.052 2.355 1.00 98.81 108 LEU A CA 1
ATOM 782 C C . LEU A 1 108 ? -6.099 -0.291 1.472 1.00 98.81 108 LEU A C 1
ATOM 784 O O . LEU A 1 108 ? -6.721 0.593 0.881 1.00 98.81 108 LEU A O 1
ATOM 788 N N . ALA A 1 109 ? -6.455 -1.568 1.437 1.00 98.50 109 ALA A N 1
ATOM 789 C CA . ALA A 1 109 ? -7.700 -2.047 0.862 1.00 98.50 109 ALA A CA 1
ATOM 790 C C . ALA A 1 109 ? -8.317 -3.117 1.769 1.00 98.50 109 ALA A C 1
ATOM 792 O O . ALA A 1 109 ? -7.621 -3.795 2.523 1.00 98.50 109 ALA A O 1
ATOM 793 N N . LEU A 1 110 ? -9.638 -3.262 1.702 1.00 98.31 110 LEU A N 1
ATOM 794 C CA . LEU A 1 110 ? -10.365 -4.295 2.435 1.00 98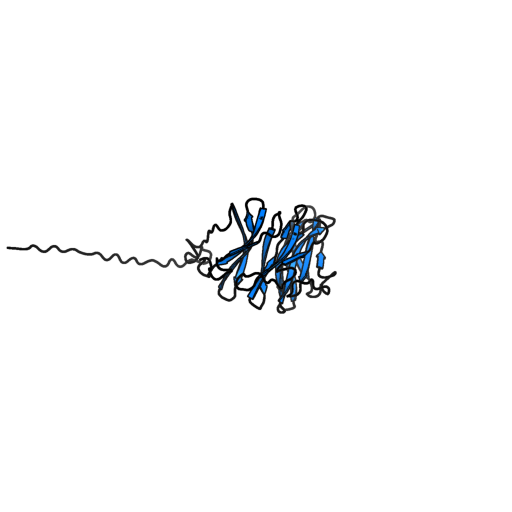.31 110 LEU A CA 1
ATOM 795 C C . LEU A 1 110 ? -10.857 -5.350 1.453 1.00 98.31 110 LEU A C 1
ATOM 797 O O . LEU A 1 110 ? -11.499 -5.020 0.454 1.00 98.31 110 LEU A O 1
ATOM 801 N N . SER A 1 111 ? -10.592 -6.613 1.762 1.00 96.44 111 SER A N 1
ATOM 802 C CA . SER A 1 111 ? -11.184 -7.730 1.033 1.00 96.44 111 SER A CA 1
ATOM 803 C C . SER A 1 111 ? -12.698 -7.828 1.296 1.00 96.44 111 SER A C 1
ATOM 805 O O . SER A 1 111 ? -13.202 -7.285 2.291 1.00 96.44 111 SER A O 1
ATOM 807 N N . PRO A 1 112 ? -13.460 -8.552 0.453 1.00 94.62 112 PRO A N 1
ATOM 808 C CA . PRO A 1 112 ? -14.876 -8.816 0.706 1.00 94.62 112 PRO A CA 1
ATOM 809 C C . PRO A 1 112 ? -15.158 -9.444 2.080 1.00 94.62 112 PRO A C 1
ATOM 811 O O . PRO A 1 112 ? -16.199 -9.137 2.673 1.00 94.62 112 PRO A O 1
ATOM 814 N N . ASP A 1 113 ? -14.227 -10.247 2.600 1.00 93.81 113 ASP A N 1
ATOM 815 C CA . ASP A 1 113 ? -14.337 -10.940 3.889 1.00 93.81 113 ASP A CA 1
ATOM 816 C C . ASP A 1 113 ? -13.960 -10.054 5.089 1.00 93.81 113 ASP A C 1
ATOM 818 O O . ASP A 1 113 ? -14.284 -10.380 6.228 1.00 93.81 113 ASP A O 1
ATOM 822 N N . GLY A 1 114 ? -13.382 -8.874 4.840 1.00 96.50 114 GLY A N 1
ATOM 823 C CA . GLY A 1 114 ? -13.008 -7.902 5.871 1.00 96.50 114 GLY A CA 1
ATOM 824 C C . GLY A 1 114 ? -11.534 -7.936 6.268 1.00 96.50 114 GLY A C 1
ATOM 825 O O . GLY A 1 114 ? -11.116 -7.076 7.045 1.00 96.50 114 GLY A O 1
ATOM 826 N N . ASP A 1 115 ? -10.753 -8.862 5.708 1.00 98.25 115 ASP A N 1
ATOM 827 C CA . ASP A 1 115 ? -9.296 -8.856 5.842 1.00 98.25 115 ASP A CA 1
ATOM 828 C C . ASP A 1 115 ? -8.694 -7.603 5.214 1.00 98.25 115 ASP A C 1
ATOM 830 O O . ASP A 1 115 ? -9.228 -7.035 4.254 1.00 98.25 115 ASP A O 1
ATOM 834 N N . ILE A 1 116 ? -7.564 -7.198 5.770 1.00 98.81 116 ILE A N 1
ATOM 835 C CA . ILE A 1 116 ? -6.856 -5.969 5.458 1.00 98.81 116 ILE A CA 1
ATOM 836 C C . ILE A 1 116 ? -5.695 -6.316 4.536 1.00 98.81 116 ILE A C 1
ATOM 838 O O . ILE A 1 116 ? -4.848 -7.135 4.884 1.00 98.81 116 ILE A O 1
ATOM 842 N N . ILE A 1 117 ? -5.639 -5.653 3.386 1.00 98.81 117 ILE A N 1
ATOM 843 C CA . ILE A 1 117 ? -4.497 -5.680 2.476 1.00 98.81 117 ILE A CA 1
ATOM 844 C C . ILE A 1 117 ? -3.756 -4.356 2.636 1.00 98.81 117 ILE A C 1
ATOM 846 O O . ILE A 1 117 ? -4.349 -3.289 2.453 1.00 98.81 117 ILE A O 1
ATOM 850 N N . ALA A 1 118 ? -2.472 -4.426 2.970 1.00 98.88 118 ALA A N 1
ATOM 851 C CA . ALA A 1 118 ? -1.590 -3.273 3.080 1.00 98.88 118 ALA A CA 1
ATOM 852 C C . ALA A 1 118 ? -0.529 -3.320 1.980 1.00 98.88 118 ALA A C 1
ATOM 854 O O . ALA A 1 118 ? 0.010 -4.384 1.680 1.00 98.88 118 ALA A O 1
ATOM 855 N N . GLY A 1 119 ? -0.261 -2.170 1.364 1.00 98.75 119 GLY A N 1
ATOM 856 C CA . GLY A 1 119 ? 0.655 -2.040 0.237 1.00 98.75 119 GLY A CA 1
ATOM 857 C C . GLY A 1 119 ? 1.579 -0.847 0.403 1.00 98.75 119 GLY A C 1
ATOM 858 O O . GLY A 1 119 ? 1.139 0.226 0.820 1.00 98.75 119 GLY A O 1
ATOM 859 N N . GLY A 1 120 ? 2.846 -1.027 0.060 1.00 98.69 120 GLY A N 1
ATOM 860 C CA . GLY A 1 120 ? 3.858 0.017 0.122 1.00 98.69 120 GLY A CA 1
ATOM 861 C C . GLY A 1 120 ? 5.198 -0.489 -0.385 1.00 98.69 120 GLY A C 1
ATOM 862 O O . GLY A 1 120 ? 5.253 -1.117 -1.448 1.00 98.69 120 GLY A O 1
ATOM 863 N N . TYR A 1 121 ? 6.255 -0.241 0.384 1.00 98.56 121 TYR A N 1
ATOM 864 C CA . TYR A 1 121 ? 7.587 -0.763 0.098 1.00 98.56 121 TYR A CA 1
ATOM 865 C C . TYR A 1 121 ? 8.290 -1.294 1.349 1.00 98.56 121 TYR A C 1
ATOM 867 O O . TYR A 1 121 ? 7.959 -0.922 2.476 1.00 98.56 121 TYR A O 1
ATOM 875 N N . THR A 1 122 ? 9.289 -2.142 1.121 1.00 98.12 122 THR A N 1
ATOM 876 C CA . THR A 1 122 ? 10.314 -2.519 2.102 1.00 98.12 122 THR A CA 1
ATOM 877 C C . THR A 1 122 ? 11.692 -2.293 1.490 1.00 98.12 122 THR A C 1
ATOM 879 O O . THR A 1 122 ? 11.877 -2.488 0.287 1.00 98.12 122 THR A O 1
ATOM 882 N N . GLY A 1 123 ? 12.643 -1.810 2.285 1.00 96.88 123 GLY A N 1
ATOM 883 C CA . GLY A 1 123 ? 14.014 -1.580 1.840 1.00 96.88 123 GLY A CA 1
ATOM 884 C C . GLY A 1 123 ? 14.928 -2.779 2.093 1.00 96.88 123 GLY A C 1
ATOM 885 O O . GLY A 1 123 ? 14.731 -3.555 3.019 1.00 96.88 123 GLY A O 1
ATOM 886 N N . ASN A 1 124 ? 16.011 -2.902 1.327 1.00 92.75 124 ASN A N 1
ATOM 887 C CA . ASN A 1 124 ? 17.080 -3.877 1.617 1.00 92.75 124 ASN A CA 1
ATOM 888 C C . ASN A 1 124 ? 18.453 -3.218 1.870 1.00 92.75 124 ASN A C 1
ATOM 890 O O . ASN A 1 124 ? 19.484 -3.892 1.942 1.00 92.75 124 ASN A O 1
ATOM 894 N N . GLY A 1 125 ? 18.465 -1.887 1.996 1.00 90.88 125 GLY A N 1
ATOM 895 C CA . GLY A 1 125 ? 19.663 -1.060 2.148 1.00 90.88 125 GLY A CA 1
ATOM 896 C C . GLY A 1 125 ? 20.309 -0.610 0.831 1.00 90.88 125 GLY A C 1
ATOM 897 O O . GLY A 1 125 ? 21.193 0.246 0.876 1.00 90.88 125 GLY A O 1
ATOM 898 N N . ASN A 1 126 ? 19.874 -1.132 -0.323 1.00 93.00 126 ASN A N 1
ATOM 899 C CA . ASN A 1 126 ? 20.303 -0.664 -1.648 1.00 93.00 126 ASN A CA 1
ATOM 900 C C . ASN A 1 126 ? 19.163 0.006 -2.417 1.00 93.00 126 ASN A C 1
ATOM 902 O O . ASN A 1 126 ? 19.358 1.092 -2.960 1.00 93.00 126 ASN A O 1
ATOM 906 N N . ASP A 1 127 ? 18.006 -0.645 -2.446 1.00 95.56 127 ASP A N 1
ATOM 907 C CA . ASP A 1 127 ? 16.786 -0.195 -3.105 1.00 95.56 127 ASP A CA 1
ATOM 908 C C . ASP A 1 127 ? 15.545 -0.595 -2.287 1.00 95.56 127 ASP A C 1
ATOM 910 O O . ASP A 1 127 ? 15.644 -1.132 -1.171 1.00 95.56 127 ASP A O 1
ATOM 914 N N . ARG A 1 128 ? 14.383 -0.222 -2.824 1.00 97.19 128 ARG A N 1
ATOM 915 C CA . ARG A 1 128 ? 13.044 -0.538 -2.322 1.00 97.19 128 ARG A CA 1
ATOM 916 C C . ARG A 1 128 ? 12.364 -1.538 -3.242 1.00 97.19 128 ARG A C 1
ATOM 918 O O . ARG A 1 128 ? 12.446 -1.370 -4.454 1.00 97.19 128 ARG A O 1
ATOM 925 N N . ASP A 1 129 ? 11.628 -2.466 -2.649 1.00 98.06 129 ASP A N 1
ATOM 926 C CA . ASP A 1 129 ? 10.801 -3.433 -3.365 1.00 98.06 129 ASP A CA 1
ATOM 927 C C . ASP A 1 129 ? 9.325 -3.294 -2.956 1.00 98.06 129 ASP A C 1
ATOM 929 O O . ASP A 1 129 ? 9.014 -2.962 -1.802 1.00 98.06 129 ASP A O 1
ATOM 933 N N . PHE A 1 130 ? 8.402 -3.624 -3.868 1.00 98.25 130 PHE A N 1
ATOM 934 C CA . PHE A 1 130 ? 6.969 -3.708 -3.594 1.00 98.25 130 PHE A CA 1
ATOM 935 C C . PHE A 1 130 ? 6.730 -4.599 -2.383 1.00 98.25 130 PHE A C 1
ATOM 937 O O . PHE A 1 130 ? 7.114 -5.770 -2.370 1.00 98.25 130 PHE A O 1
ATOM 944 N N . LEU A 1 131 ? 5.993 -4.066 -1.415 1.00 98.75 131 LEU A N 1
ATOM 945 C CA . LEU A 1 131 ? 5.550 -4.805 -0.247 1.00 98.75 131 LEU A CA 1
ATOM 946 C C . LEU A 1 131 ? 4.031 -4.925 -0.255 1.00 98.75 131 LEU A C 1
ATOM 948 O O . LEU A 1 131 ? 3.326 -3.918 -0.220 1.00 98.75 131 LEU A O 1
ATOM 952 N N . LEU A 1 132 ? 3.540 -6.160 -0.214 1.00 98.75 132 LEU A N 1
ATOM 953 C CA . LEU A 1 132 ? 2.166 -6.489 0.147 1.00 98.75 132 LEU A CA 1
ATOM 954 C C . LEU A 1 132 ? 2.143 -7.245 1.466 1.00 98.75 132 LEU A C 1
ATOM 956 O O . LEU A 1 132 ? 2.943 -8.152 1.677 1.00 98.75 132 LEU A O 1
ATOM 960 N N . MET A 1 133 ? 1.182 -6.925 2.323 1.00 98.81 133 MET A N 1
ATOM 961 C CA . MET A 1 133 ? 0.908 -7.666 3.550 1.00 98.81 133 MET A CA 1
ATOM 962 C C . MET A 1 133 ? -0.585 -7.921 3.701 1.00 98.81 133 MET A C 1
ATOM 964 O O . MET A 1 133 ? -1.406 -7.114 3.250 1.00 98.81 133 MET A O 1
ATOM 968 N N . ARG A 1 134 ? -0.931 -9.018 4.377 1.00 98.75 134 ARG A N 1
ATOM 969 C CA . ARG A 1 134 ? -2.313 -9.334 4.736 1.00 98.75 134 ARG A CA 1
ATOM 970 C C . ARG A 1 134 ? -2.464 -9.525 6.237 1.00 98.75 134 ARG A C 1
ATOM 972 O O . ARG A 1 134 ? -1.682 -10.221 6.880 1.00 98.75 134 ARG A O 1
ATOM 979 N N . PHE A 1 135 ? -3.521 -8.929 6.768 1.00 98.81 135 PHE A N 1
ATOM 980 C CA . PHE A 1 135 ? -3.946 -9.093 8.149 1.00 98.81 135 PHE A CA 1
ATOM 981 C C . PHE A 1 135 ? -5.399 -9.538 8.173 1.00 98.81 135 PHE A C 1
ATOM 983 O O . PHE A 1 135 ? -6.208 -9.118 7.338 1.00 98.81 135 PHE A O 1
ATOM 990 N N . HIS A 1 136 ? -5.749 -10.346 9.160 1.00 98.44 136 HIS A N 1
ATOM 991 C CA . HIS A 1 136 ? -7.138 -10.613 9.475 1.00 98.44 136 HIS A CA 1
ATOM 992 C C . HIS A 1 136 ? -7.842 -9.332 9.924 1.00 98.44 136 HIS A C 1
ATOM 994 O O . HIS A 1 136 ? -7.218 -8.343 10.319 1.00 98.44 136 HIS A O 1
ATOM 1000 N N . ALA A 1 137 ? -9.174 -9.345 9.890 1.00 97.56 137 ALA A N 1
ATOM 1001 C CA . ALA A 1 137 ? -9.976 -8.196 10.299 1.00 97.56 137 ALA A CA 1
ATOM 1002 C C . ALA A 1 137 ? -9.677 -7.709 11.731 1.00 97.56 137 ALA A C 1
ATOM 1004 O O . ALA A 1 137 ? -9.963 -6.554 12.031 1.00 97.56 137 ALA A O 1
ATOM 1005 N N . ASP A 1 138 ? -9.128 -8.547 12.615 1.00 97.00 138 ASP A N 1
ATOM 1006 C CA . ASP A 1 138 ? -8.730 -8.197 13.984 1.00 97.00 138 ASP A CA 1
ATOM 1007 C C . ASP A 1 138 ? -7.297 -7.647 14.106 1.00 97.00 138 ASP A C 1
ATOM 1009 O O . ASP A 1 138 ? -6.889 -7.290 15.204 1.00 97.00 138 ASP A O 1
ATOM 1013 N N . GLY A 1 139 ? -6.553 -7.534 13.003 1.00 98.12 139 GLY A N 1
ATOM 1014 C CA . GLY A 1 139 ? -5.188 -7.004 12.975 1.00 98.12 139 GLY A CA 1
ATOM 1015 C C . GLY A 1 139 ? -4.092 -8.040 13.179 1.00 98.12 139 GLY A C 1
ATOM 1016 O O . GLY A 1 139 ? -2.921 -7.702 13.023 1.00 98.12 139 GLY A O 1
ATOM 1017 N N . SER A 1 140 ? -4.439 -9.293 13.477 1.00 98.31 140 SER A N 1
ATOM 1018 C CA . SER A 1 140 ? -3.454 -10.372 13.472 1.00 98.31 140 SER A CA 1
ATOM 1019 C C . SER A 1 140 ? -2.963 -10.645 12.045 1.00 98.31 140 SER A C 1
ATOM 1021 O O . SER A 1 140 ? -3.731 -10.575 11.085 1.00 98.31 140 SER A O 1
ATOM 1023 N N . ILE A 1 141 ? -1.665 -10.907 11.884 1.00 98.25 141 ILE A N 1
ATOM 1024 C CA . ILE A 1 141 ? -1.075 -11.188 10.570 1.00 98.25 141 ILE A CA 1
ATOM 1025 C C . ILE A 1 141 ? -1.581 -12.531 10.025 1.00 98.25 141 ILE A C 1
ATOM 1027 O O . ILE A 1 141 ? -1.605 -13.527 10.751 1.00 98.25 141 ILE A O 1
ATOM 1031 N N . ASP A 1 142 ? -1.966 -12.562 8.749 1.00 98.50 142 ASP A N 1
ATOM 1032 C CA . ASP A 1 142 ? -2.377 -13.793 8.069 1.00 98.50 142 ASP A CA 1
ATOM 1033 C C . ASP A 1 142 ? -1.132 -14.570 7.632 1.00 98.50 142 ASP A C 1
ATOM 1035 O O . ASP A 1 142 ? -0.581 -14.336 6.560 1.00 98.50 142 ASP A O 1
ATOM 1039 N N . ALA A 1 143 ? -0.656 -15.485 8.474 1.00 98.00 143 ALA A N 1
ATOM 1040 C CA . ALA A 1 143 ? 0.584 -16.216 8.220 1.00 98.00 143 ALA A CA 1
ATOM 1041 C C . ALA A 1 143 ? 0.543 -17.121 6.970 1.00 98.00 143 ALA A C 1
ATOM 1043 O O . ALA A 1 143 ? 1.608 -17.532 6.505 1.00 98.00 143 ALA A O 1
ATOM 1044 N N . ASP A 1 144 ? -0.644 -17.417 6.427 1.00 98.00 144 ASP A N 1
ATOM 1045 C CA . ASP A 1 144 ? -0.811 -18.246 5.229 1.00 98.00 144 ASP A CA 1
ATOM 1046 C C . ASP A 1 144 ? -0.715 -17.428 3.925 1.00 98.00 144 ASP A C 1
ATOM 1048 O O . ASP A 1 144 ? -0.649 -18.002 2.835 1.00 98.00 144 ASP A O 1
ATOM 1052 N N . PHE A 1 145 ? -0.681 -16.093 4.010 1.00 98.69 145 PHE A N 1
ATOM 1053 C CA . PHE A 1 145 ? -0.506 -15.211 2.858 1.00 98.69 145 PHE A CA 1
ATOM 1054 C C . PHE A 1 145 ? 0.975 -15.063 2.486 1.00 98.69 145 PHE A C 1
ATOM 1056 O O . PHE A 1 145 ? 1.775 -14.546 3.268 1.00 98.69 145 PHE A O 1
ATOM 1063 N N . GLY A 1 146 ? 1.344 -15.463 1.268 1.00 98.38 146 GLY A N 1
ATOM 1064 C CA . GLY A 1 146 ? 2.715 -15.340 0.773 1.00 98.38 146 GLY A CA 1
ATOM 1065 C C . GLY A 1 146 ? 3.748 -16.038 1.668 1.00 98.38 146 GLY A C 1
ATOM 1066 O O . GLY A 1 146 ? 3.621 -17.217 1.992 1.00 98.38 146 GLY A O 1
ATOM 1067 N N . ASP A 1 147 ? 4.798 -15.307 2.041 1.00 97.81 147 ASP A N 1
ATOM 1068 C CA . ASP A 1 147 ? 5.802 -15.728 3.019 1.00 97.81 147 ASP A CA 1
ATOM 1069 C C . ASP A 1 147 ? 5.472 -15.128 4.392 1.00 97.81 147 ASP A C 1
ATOM 1071 O O . ASP A 1 147 ? 5.847 -13.995 4.688 1.00 97.81 147 ASP A O 1
ATOM 1075 N N . HIS A 1 148 ? 4.764 -15.887 5.233 1.00 97.19 148 HIS A N 1
ATOM 1076 C CA . HIS A 1 148 ? 4.426 -15.505 6.612 1.00 97.19 148 HIS A CA 1
ATOM 1077 C C . HIS A 1 148 ? 3.684 -14.158 6.728 1.00 97.19 148 HIS A C 1
ATOM 1079 O O . HIS A 1 148 ? 3.971 -13.348 7.612 1.00 97.19 148 HIS A O 1
ATOM 1085 N N . GLY A 1 149 ? 2.725 -13.916 5.835 1.00 98.12 149 GLY A N 1
ATOM 1086 C CA . GLY A 1 149 ? 1.865 -12.731 5.835 1.00 98.12 149 GLY A CA 1
ATOM 1087 C C . GLY A 1 149 ? 2.331 -11.575 4.970 1.00 98.12 149 GLY A C 1
ATOM 1088 O O . GLY A 1 149 ? 1.696 -10.517 4.978 1.00 98.12 149 GLY A O 1
ATOM 1089 N N . ARG A 1 150 ? 3.401 -11.765 4.193 1.00 98.31 150 ARG A N 1
ATOM 1090 C CA . ARG A 1 150 ? 3.914 -10.756 3.265 1.00 98.31 150 ARG A CA 1
ATOM 1091 C C . ARG A 1 150 ? 4.323 -11.333 1.919 1.00 98.31 150 ARG A C 1
ATOM 1093 O O . ARG A 1 150 ? 4.672 -12.502 1.786 1.00 98.31 150 ARG A O 1
ATOM 1100 N N . VAL A 1 151 ? 4.351 -10.461 0.925 1.00 98.62 151 VAL A N 1
ATOM 1101 C CA . VAL A 1 151 ? 4.913 -10.709 -0.397 1.00 98.62 151 VAL A CA 1
ATOM 1102 C C . VAL A 1 151 ? 5.811 -9.527 -0.728 1.00 98.62 151 VAL A C 1
ATOM 1104 O O . VAL A 1 151 ? 5.360 -8.383 -0.695 1.00 98.62 151 VAL A O 1
ATOM 1107 N N . VAL A 1 152 ? 7.074 -9.815 -1.036 1.00 98.19 152 VAL A N 1
ATOM 1108 C CA . VAL A 1 152 ? 8.042 -8.826 -1.520 1.00 98.19 152 VAL A CA 1
ATOM 1109 C C . VAL A 1 152 ? 8.316 -9.131 -2.982 1.00 98.19 152 VAL A C 1
ATOM 1111 O O . VAL A 1 152 ? 8.696 -10.258 -3.308 1.00 98.19 152 VAL A O 1
ATOM 1114 N N . THR A 1 153 ? 8.087 -8.158 -3.858 1.00 97.69 153 THR A N 1
ATOM 1115 C CA . THR A 1 153 ? 8.240 -8.350 -5.304 1.00 97.69 153 THR A CA 1
ATOM 1116 C C . THR A 1 153 ? 9.139 -7.278 -5.887 1.00 97.69 153 THR A C 1
ATOM 1118 O O . THR A 1 153 ? 8.697 -6.157 -6.070 1.00 97.69 153 THR A O 1
ATOM 1121 N N . ALA A 1 154 ? 10.369 -7.640 -6.237 1.00 96.19 154 ALA A N 1
ATOM 1122 C CA . ALA A 1 154 ? 11.266 -6.734 -6.944 1.00 96.19 154 ALA A CA 1
ATOM 1123 C C . ALA A 1 154 ? 10.771 -6.497 -8.380 1.00 96.19 154 ALA A C 1
ATOM 1125 O O . ALA A 1 154 ? 10.585 -7.451 -9.151 1.00 96.19 154 ALA A O 1
ATOM 1126 N N . VAL A 1 155 ? 10.593 -5.235 -8.764 1.00 94.94 155 VAL A N 1
ATOM 1127 C CA . VAL A 1 155 ? 10.180 -4.822 -10.108 1.00 94.94 155 VAL A CA 1
ATOM 1128 C C . VAL A 1 155 ? 11.332 -4.097 -10.797 1.00 94.94 155 VAL A C 1
ATOM 1130 O O . VAL A 1 155 ? 11.415 -2.874 -10.872 1.00 94.94 155 VAL A O 1
ATOM 1133 N N . GLY A 1 156 ? 12.217 -4.884 -11.405 1.00 88.75 156 GLY A N 1
ATOM 1134 C CA . GLY A 1 156 ? 13.414 -4.367 -12.062 1.00 88.75 156 GLY A CA 1
ATOM 1135 C C . GLY A 1 156 ? 14.647 -4.535 -11.179 1.00 88.75 156 GLY A C 1
ATOM 1136 O O . GLY A 1 156 ? 14.878 -5.624 -10.671 1.00 88.75 156 GLY A O 1
ATOM 1137 N N . ASN A 1 157 ? 15.500 -3.507 -11.101 1.00 87.94 157 ASN A N 1
ATOM 1138 C CA . ASN A 1 157 ? 16.764 -3.542 -10.339 1.00 87.94 157 ASN A CA 1
ATOM 1139 C C . ASN A 1 157 ? 17.020 -2.213 -9.594 1.00 87.94 157 ASN A C 1
ATOM 1141 O O . ASN A 1 157 ? 18.154 -1.730 -9.556 1.00 87.94 157 ASN A O 1
ATOM 1145 N N . SER A 1 158 ? 15.956 -1.524 -9.190 1.00 94.50 158 SER A N 1
ATOM 1146 C CA . SER A 1 158 ? 15.995 -0.219 -8.525 1.00 94.50 158 SER A CA 1
ATOM 1147 C C . SER A 1 158 ? 14.648 0.014 -7.845 1.00 94.50 158 SER A C 1
ATOM 1149 O O . SER A 1 158 ? 13.742 -0.775 -8.070 1.00 94.50 158 SER A O 1
ATOM 1151 N N . ASP A 1 159 ? 14.512 1.115 -7.103 1.00 95.88 159 ASP A N 1
ATOM 1152 C CA . ASP A 1 159 ? 13.332 1.421 -6.297 1.00 95.88 159 ASP A CA 1
ATOM 1153 C C . ASP A 1 159 ? 12.007 1.180 -7.025 1.00 95.88 159 ASP A C 1
ATOM 1155 O O . ASP A 1 159 ? 11.704 1.790 -8.064 1.00 95.88 159 ASP A O 1
ATOM 1159 N N . ASP A 1 160 ? 11.191 0.354 -6.387 1.00 97.44 160 ASP A N 1
ATOM 1160 C CA . ASP A 1 160 ? 9.796 0.171 -6.698 1.00 97.44 160 ASP A CA 1
ATOM 1161 C C . ASP A 1 160 ? 8.931 0.205 -5.431 1.00 97.44 160 ASP A C 1
ATOM 1163 O O . ASP A 1 160 ? 9.331 -0.179 -4.334 1.00 97.44 160 ASP A O 1
ATOM 1167 N N . GLU A 1 161 ? 7.738 0.782 -5.565 1.00 97.94 161 GLU A N 1
ATOM 1168 C CA . GLU A 1 161 ? 6.800 0.964 -4.457 1.00 97.94 161 GLU A CA 1
ATOM 1169 C C . GLU A 1 161 ? 5.343 0.886 -4.922 1.00 97.94 161 GLU A C 1
ATOM 1171 O O . GLU A 1 161 ? 4.974 1.418 -5.977 1.00 97.94 161 GLU A O 1
ATOM 1176 N N . ILE A 1 162 ? 4.492 0.269 -4.100 1.00 98.75 162 ILE A N 1
ATOM 1177 C CA . ILE A 1 162 ? 3.038 0.290 -4.279 1.00 98.75 162 ILE A CA 1
ATOM 1178 C C . ILE A 1 162 ? 2.497 1.599 -3.712 1.00 98.75 162 ILE A C 1
ATOM 1180 O O . ILE A 1 162 ? 2.753 1.935 -2.560 1.00 98.75 162 ILE A O 1
ATOM 1184 N N . THR A 1 163 ? 1.690 2.316 -4.491 1.00 98.62 163 THR A N 1
ATOM 1185 C CA . THR A 1 163 ? 1.043 3.566 -4.055 1.00 98.62 163 THR A CA 1
ATOM 1186 C C . THR A 1 163 ? -0.475 3.470 -4.000 1.00 98.62 163 THR A C 1
ATOM 1188 O O . THR A 1 163 ? -1.116 4.293 -3.351 1.00 98.62 163 THR A O 1
ATOM 1191 N N . ALA A 1 164 ? -1.074 2.468 -4.647 1.00 98.62 164 ALA A N 1
ATOM 1192 C CA . ALA A 1 164 ? -2.510 2.243 -4.597 1.00 98.62 164 ALA A CA 1
ATOM 1193 C C . ALA A 1 164 ? -2.860 0.755 -4.667 1.00 98.62 164 ALA A C 1
ATOM 1195 O O . ALA A 1 164 ? -2.223 -0.026 -5.374 1.00 98.62 164 ALA A O 1
ATOM 1196 N N . LEU A 1 165 ? -3.930 0.384 -3.965 1.00 98.62 165 LEU A N 1
ATOM 1197 C CA . LEU A 1 165 ? -4.472 -0.968 -3.937 1.00 98.62 165 LEU A CA 1
ATOM 1198 C C . LEU A 1 165 ? -5.952 -0.972 -4.294 1.00 98.62 165 LEU A C 1
ATOM 1200 O O . LEU A 1 165 ? -6.687 -0.029 -4.005 1.00 98.62 165 LEU A O 1
ATOM 1204 N N . ALA A 1 166 ? -6.390 -2.083 -4.869 1.00 97.69 166 ALA A N 1
ATOM 1205 C CA . ALA A 1 166 ? -7.790 -2.438 -4.990 1.00 97.69 166 ALA A CA 1
ATOM 1206 C C . ALA A 1 166 ? -7.928 -3.951 -4.821 1.00 97.69 166 ALA A C 1
ATOM 1208 O O . ALA A 1 166 ? -7.039 -4.704 -5.207 1.00 97.69 166 ALA A O 1
ATOM 1209 N N . VAL A 1 167 ? -9.050 -4.394 -4.260 1.00 97.31 167 VAL A N 1
ATOM 1210 C CA . VAL A 1 167 ? -9.391 -5.816 -4.177 1.00 97.31 167 VAL A CA 1
ATOM 1211 C C . VAL A 1 167 ? -10.651 -6.035 -4.993 1.00 97.31 167 VAL A C 1
ATOM 1213 O O . VAL A 1 167 ? -11.616 -5.272 -4.879 1.00 97.31 167 VAL A O 1
ATOM 1216 N N . ASP A 1 168 ? -10.623 -7.038 -5.857 1.00 94.94 168 ASP A N 1
ATOM 1217 C CA . ASP A 1 168 ? -11.764 -7.374 -6.689 1.00 94.94 168 ASP A CA 1
ATOM 1218 C C . ASP A 1 168 ? -12.829 -8.161 -5.894 1.00 94.94 168 ASP A C 1
ATOM 1220 O O . ASP A 1 168 ? -12.693 -8.476 -4.709 1.00 94.94 168 ASP A O 1
ATOM 1224 N N . LYS A 1 169 ? -13.945 -8.493 -6.548 1.00 92.75 169 LYS A N 1
ATOM 1225 C CA . LYS A 1 169 ? -15.045 -9.242 -5.917 1.00 92.75 169 LYS A CA 1
ATOM 1226 C C . LYS A 1 169 ? -14.697 -10.701 -5.575 1.00 92.75 169 LYS A C 1
ATOM 1228 O O . LYS A 1 169 ? -15.462 -11.328 -4.847 1.00 92.75 169 LYS A O 1
ATOM 1233 N N . ASN A 1 170 ? -13.636 -11.249 -6.164 1.00 93.00 170 ASN A N 1
ATOM 1234 C CA . ASN A 1 170 ? -13.159 -12.610 -5.930 1.00 93.00 170 ASN A CA 1
ATOM 1235 C C . ASN A 1 170 ? -12.113 -12.650 -4.803 1.00 93.00 170 ASN A C 1
ATOM 1237 O O . ASN A 1 170 ? -11.809 -13.733 -4.316 1.00 93.00 170 ASN A O 1
ATOM 1241 N N . GLY A 1 171 ? -11.618 -11.488 -4.363 1.00 95.44 171 GLY A N 1
ATOM 1242 C CA . GLY A 1 171 ? -10.561 -11.373 -3.362 1.00 95.44 171 GLY A CA 1
ATOM 1243 C C . GLY A 1 171 ? -9.160 -11.260 -3.964 1.00 95.44 171 GLY A C 1
ATOM 1244 O O . GLY A 1 171 ? -8.195 -11.242 -3.203 1.00 95.44 171 GLY A O 1
ATOM 1245 N N . ASP A 1 172 ? -9.045 -11.159 -5.291 1.00 96.81 172 ASP A N 1
ATOM 1246 C CA . ASP A 1 172 ? -7.771 -10.935 -5.967 1.00 96.81 172 ASP A CA 1
ATOM 1247 C C . ASP A 1 172 ? -7.334 -9.480 -5.775 1.00 96.81 172 ASP A C 1
ATOM 1249 O O . ASP A 1 172 ? -8.143 -8.544 -5.767 1.00 96.81 172 ASP A O 1
ATOM 1253 N N . ILE A 1 173 ? -6.033 -9.291 -5.602 1.00 98.50 173 ILE A N 1
ATOM 1254 C CA . ILE A 1 173 ? -5.422 -8.029 -5.207 1.00 98.50 173 ILE A CA 1
ATOM 1255 C C . ILE A 1 173 ? -4.781 -7.398 -6.436 1.00 98.50 173 ILE A C 1
ATOM 1257 O O . ILE A 1 173 ? -3.936 -7.999 -7.098 1.00 98.50 173 ILE A O 1
ATOM 1261 N N . LEU A 1 174 ? -5.157 -6.158 -6.718 1.00 98.25 174 LEU A N 1
ATOM 1262 C CA . LEU A 1 174 ? -4.512 -5.313 -7.708 1.00 98.25 174 LEU A CA 1
ATOM 1263 C C . LEU A 1 174 ? -3.643 -4.304 -6.966 1.00 98.25 174 LEU A C 1
ATOM 1265 O O . LEU A 1 174 ? -4.117 -3.619 -6.055 1.00 98.25 174 LEU A O 1
ATOM 1269 N N . ALA A 1 175 ? -2.392 -4.185 -7.396 1.00 98.50 175 ALA A N 1
ATOM 1270 C CA . ALA A 1 175 ? -1.442 -3.199 -6.913 1.00 98.50 175 ALA A CA 1
ATOM 1271 C C . ALA A 1 175 ? -1.010 -2.283 -8.054 1.00 98.50 175 ALA A C 1
ATOM 1273 O O . ALA A 1 175 ? -0.614 -2.757 -9.116 1.00 98.50 175 ALA A O 1
ATOM 1274 N N . ALA A 1 176 ? -1.082 -0.975 -7.825 1.00 98.31 176 ALA A N 1
ATOM 1275 C CA . ALA A 1 176 ? -0.529 0.035 -8.710 1.00 98.31 176 ALA A CA 1
ATOM 1276 C C . ALA A 1 176 ? 0.596 0.777 -7.999 1.00 98.31 176 ALA A C 1
ATOM 1278 O O . ALA A 1 176 ? 0.506 1.081 -6.808 1.00 98.31 176 ALA A O 1
ATOM 1279 N N . GLY A 1 177 ? 1.642 1.091 -8.748 1.00 97.81 177 GLY A N 1
ATOM 1280 C CA . GLY A 1 177 ? 2.830 1.701 -8.189 1.00 97.81 177 GLY A CA 1
ATOM 1281 C C . GLY A 1 177 ? 3.781 2.202 -9.253 1.00 97.81 177 GLY A C 1
ATOM 1282 O O . GLY A 1 177 ? 3.415 2.368 -10.422 1.00 97.81 177 GLY A O 1
ATOM 1283 N N . ASN A 1 178 ? 5.012 2.438 -8.824 1.00 96.38 178 ASN A N 1
ATOM 1284 C CA . ASN A 1 178 ? 6.068 2.981 -9.662 1.00 96.38 178 ASN A CA 1
ATOM 1285 C C . ASN A 1 178 ? 7.279 2.062 -9.602 1.00 96.38 178 ASN A C 1
ATOM 1287 O O . ASN A 1 178 ? 7.588 1.553 -8.534 1.00 96.38 178 ASN A O 1
ATOM 1291 N N . ALA A 1 179 ? 7.979 1.918 -10.721 1.00 96.81 179 ALA A N 1
ATOM 1292 C CA . ALA A 1 179 ? 9.300 1.300 -10.770 1.00 96.81 179 ALA A CA 1
ATOM 1293 C C . ALA A 1 179 ? 10.205 2.079 -11.722 1.00 96.81 179 ALA A C 1
ATOM 1295 O O . ALA A 1 179 ? 9.726 2.825 -12.587 1.00 96.81 179 ALA A O 1
ATOM 1296 N N . ALA A 1 180 ? 11.516 1.901 -11.598 1.00 94.06 180 ALA A N 1
ATOM 1297 C CA . ALA A 1 180 ? 12.469 2.492 -12.527 1.00 94.06 180 ALA A CA 1
ATOM 1298 C C . ALA A 1 180 ? 12.313 1.926 -13.953 1.00 94.06 180 ALA A C 1
ATOM 1300 O O . ALA A 1 180 ? 12.351 0.719 -14.184 1.00 94.06 180 ALA A O 1
ATOM 1301 N N . GLY A 1 181 ? 12.200 2.815 -14.941 1.00 88.69 181 GLY A N 1
ATOM 1302 C CA . GLY A 1 181 ? 12.268 2.491 -16.364 1.00 88.69 181 GLY A CA 1
ATOM 1303 C C . GLY A 1 181 ? 13.469 3.136 -17.057 1.00 88.69 181 GLY A C 1
ATOM 1304 O O . GLY A 1 181 ? 14.281 3.831 -16.452 1.00 88.69 181 GLY A O 1
ATOM 1305 N N . THR A 1 182 ? 13.580 2.939 -18.375 1.00 86.19 182 THR A N 1
ATOM 1306 C CA . THR A 1 182 ? 14.734 3.416 -19.162 1.00 86.19 182 THR A CA 1
ATOM 1307 C C . THR A 1 182 ? 14.891 4.942 -19.177 1.00 86.19 182 THR A C 1
ATOM 1309 O O . THR A 1 182 ? 16.014 5.426 -19.274 1.00 86.19 182 THR A O 1
ATOM 1312 N N . ASN A 1 183 ? 13.792 5.700 -19.102 1.00 84.00 183 ASN A N 1
ATOM 1313 C CA . ASN A 1 183 ? 13.799 7.165 -19.231 1.00 84.00 183 ASN A CA 1
ATOM 1314 C C . ASN A 1 183 ? 13.260 7.902 -17.990 1.00 84.00 183 ASN A C 1
ATOM 1316 O O . ASN A 1 183 ? 13.036 9.105 -18.065 1.00 84.00 183 ASN A O 1
ATOM 1320 N N . GLY A 1 184 ? 13.085 7.203 -16.867 1.00 91.31 184 GLY A N 1
ATOM 1321 C CA . GLY A 1 184 ? 12.362 7.668 -15.680 1.00 91.31 184 GLY A CA 1
ATOM 1322 C C . GLY A 1 184 ? 11.416 6.576 -15.186 1.00 91.31 184 GLY A C 1
ATOM 1323 O O . GLY A 1 184 ? 11.458 5.455 -15.701 1.00 91.31 184 GLY A O 1
ATOM 1324 N N . ARG A 1 185 ? 10.586 6.863 -14.182 1.00 95.00 185 ARG A N 1
ATOM 1325 C CA . ARG A 1 185 ? 9.673 5.858 -13.629 1.00 95.00 185 ARG A CA 1
ATOM 1326 C C . ARG A 1 185 ? 8.575 5.490 -14.616 1.00 95.00 185 ARG A C 1
ATOM 1328 O O . ARG A 1 185 ? 8.125 6.309 -15.421 1.00 95.00 185 ARG A O 1
ATOM 1335 N N . VAL A 1 186 ? 8.132 4.247 -14.514 1.00 96.31 186 VAL A N 1
ATOM 1336 C CA . VAL A 1 186 ? 6.980 3.699 -15.227 1.00 96.31 186 VAL A CA 1
ATOM 1337 C C . VAL A 1 186 ? 5.878 3.367 -14.234 1.00 96.31 186 VAL A C 1
ATOM 1339 O O . VAL A 1 186 ? 6.150 3.093 -13.066 1.00 96.31 186 VAL A O 1
ATOM 1342 N N . VAL A 1 187 ? 4.635 3.362 -14.715 1.00 96.88 187 VAL A N 1
ATOM 1343 C CA . VAL A 1 187 ? 3.520 2.809 -13.946 1.00 96.88 187 VAL A CA 1
ATOM 1344 C C . VAL A 1 187 ? 3.635 1.295 -13.976 1.00 96.88 187 VAL A C 1
ATOM 1346 O O . VAL A 1 187 ? 3.781 0.708 -15.050 1.00 96.88 187 VAL A O 1
ATOM 1349 N N . VAL A 1 188 ? 3.528 0.677 -12.810 1.00 96.81 188 VAL A N 1
ATOM 1350 C CA . VAL A 1 188 ? 3.456 -0.775 -12.661 1.00 96.81 188 VAL A CA 1
ATOM 1351 C C . VAL A 1 188 ? 2.058 -1.137 -12.192 1.00 96.81 188 VAL A C 1
ATOM 1353 O O . VAL A 1 188 ? 1.533 -0.515 -11.268 1.00 96.81 188 VAL A O 1
ATOM 1356 N N . LEU A 1 189 ? 1.475 -2.152 -12.819 1.00 97.38 189 LEU A N 1
ATOM 1357 C CA . LEU A 1 189 ? 0.336 -2.888 -12.294 1.00 97.38 189 LEU A CA 1
ATOM 1358 C C . LEU A 1 189 ? 0.754 -4.319 -11.991 1.00 97.38 189 LEU A C 1
ATOM 1360 O O . LEU A 1 189 ? 1.286 -4.983 -12.872 1.00 97.38 189 LEU A O 1
ATOM 1364 N N . GLY A 1 190 ? 0.469 -4.791 -10.783 1.00 97.69 190 GLY A N 1
ATOM 1365 C CA . GLY A 1 190 ? 0.602 -6.191 -10.398 1.00 97.69 190 GLY A CA 1
ATOM 1366 C C . GLY A 1 190 ? -0.741 -6.780 -9.993 1.00 97.69 190 GLY A C 1
ATOM 1367 O O . GLY A 1 190 ? -1.539 -6.094 -9.346 1.00 97.69 190 GLY A O 1
ATOM 1368 N N . ARG A 1 191 ? -0.986 -8.045 -10.345 1.00 98.06 191 ARG A N 1
ATOM 1369 C CA . ARG A 1 191 ? -2.129 -8.810 -9.833 1.00 98.06 191 ARG A CA 1
ATOM 1370 C C . ARG A 1 191 ? -1.652 -9.998 -9.013 1.00 98.06 191 ARG A C 1
ATOM 1372 O O . ARG A 1 191 ? -0.825 -10.786 -9.465 1.00 98.06 191 ARG A O 1
ATOM 1379 N N . TYR A 1 192 ? -2.219 -10.135 -7.824 1.00 98.50 192 TYR A N 1
ATOM 1380 C CA . TYR A 1 192 ? -1.936 -11.209 -6.886 1.00 98.50 192 TYR A CA 1
ATOM 1381 C C . TYR A 1 192 ? -3.234 -11.935 -6.557 1.00 98.50 192 TYR A C 1
ATOM 1383 O O . TYR A 1 192 ? -4.286 -11.319 -6.393 1.00 98.50 192 TYR A O 1
ATOM 1391 N N . LEU A 1 193 ? -3.151 -13.252 -6.453 1.00 98.00 193 LEU A N 1
ATOM 1392 C CA . LEU A 1 193 ? -4.224 -14.096 -5.962 1.00 98.00 193 LEU A CA 1
ATOM 1393 C C . LEU A 1 193 ? -4.433 -13.855 -4.465 1.00 98.00 193 LEU A C 1
ATOM 1395 O O . LEU A 1 193 ? -3.566 -13.323 -3.768 1.00 98.00 193 LEU A O 1
ATOM 1399 N N . GLN A 1 194 ? -5.572 -14.310 -3.951 1.00 97.00 194 GLN A N 1
ATOM 1400 C CA . GLN A 1 194 ? -5.923 -14.165 -2.537 1.00 97.00 194 GLN A CA 1
ATOM 1401 C C . GLN A 1 194 ? -4.867 -14.755 -1.572 1.00 97.00 194 GLN A C 1
ATOM 1403 O O . GLN A 1 194 ? -4.743 -14.285 -0.445 1.00 97.00 194 GLN A O 1
ATOM 1408 N N . ASP A 1 195 ? -4.087 -15.753 -1.997 1.00 97.31 195 ASP A N 1
ATOM 1409 C CA . ASP A 1 195 ? -2.999 -16.359 -1.210 1.00 97.31 195 ASP A CA 1
ATOM 1410 C C . ASP A 1 195 ? -1.648 -15.619 -1.328 1.00 97.31 195 ASP A C 1
ATOM 1412 O O . ASP A 1 195 ? -0.648 -16.053 -0.759 1.00 97.31 195 ASP A O 1
ATOM 1416 N N . GLY A 1 196 ? -1.603 -14.507 -2.065 1.00 97.94 196 GLY A N 1
ATOM 1417 C CA . GLY A 1 196 ? -0.413 -13.681 -2.261 1.00 97.94 196 GLY A CA 1
ATOM 1418 C C . GLY A 1 196 ? 0.481 -14.119 -3.418 1.00 97.94 196 GLY A C 1
ATOM 1419 O O . GLY A 1 196 ? 1.455 -13.435 -3.727 1.00 97.94 196 GLY A O 1
ATOM 1420 N N . ARG A 1 197 ? 0.175 -15.221 -4.113 1.00 98.19 197 ARG A N 1
ATOM 1421 C CA . ARG A 1 197 ? 0.915 -15.574 -5.334 1.00 98.19 197 ARG A CA 1
ATOM 1422 C C . ARG A 1 197 ? 0.587 -14.594 -6.455 1.00 98.19 197 ARG A C 1
ATOM 1424 O O . ARG A 1 197 ? -0.566 -14.213 -6.618 1.00 98.19 197 ARG A O 1
ATOM 1431 N N . LEU A 1 198 ? 1.576 -14.242 -7.274 1.00 97.44 198 LEU A N 1
ATOM 1432 C CA . LEU A 1 198 ? 1.325 -13.504 -8.514 1.00 97.44 198 LEU A CA 1
ATOM 1433 C C . LEU A 1 198 ? 0.395 -14.300 -9.431 1.00 97.44 198 LEU A C 1
ATOM 1435 O O . LEU A 1 198 ? 0.571 -15.508 -9.622 1.00 97.44 198 LEU A O 1
ATOM 1439 N N . ASP A 1 199 ? -0.577 -13.610 -10.013 1.00 97.44 199 ASP A N 1
ATOM 1440 C CA . ASP A 1 199 ? -1.429 -14.182 -11.041 1.00 97.44 199 ASP A CA 1
ATOM 1441 C C . ASP A 1 199 ? -0.714 -14.120 -12.391 1.00 97.44 199 ASP A C 1
ATOM 1443 O O . ASP A 1 199 ? -0.761 -13.115 -13.095 1.00 97.44 199 ASP A O 1
ATOM 1447 N N . THR A 1 200 ? -0.060 -15.215 -12.766 1.00 96.00 200 THR A N 1
ATOM 1448 C CA . THR A 1 200 ? 0.760 -15.287 -13.981 1.00 96.00 200 THR A CA 1
ATOM 1449 C C . THR A 1 200 ? -0.014 -15.108 -15.286 1.00 96.00 200 THR A C 1
ATOM 1451 O O . THR A 1 200 ? 0.621 -14.924 -16.324 1.00 96.00 200 THR A O 1
ATOM 1454 N N . ASP A 1 201 ? -1.349 -15.161 -15.251 1.00 94.69 201 ASP A N 1
ATOM 1455 C CA . ASP A 1 201 ? -2.197 -14.917 -16.420 1.00 94.69 201 ASP A CA 1
ATOM 1456 C C . ASP A 1 201 ? -2.461 -13.415 -16.650 1.00 94.69 201 ASP A C 1
ATOM 1458 O O . ASP A 1 201 ? -3.037 -13.046 -17.672 1.00 94.69 201 ASP A O 1
ATOM 1462 N N . PHE A 1 202 ? -2.047 -12.540 -15.725 1.00 95.19 202 PHE A N 1
ATOM 1463 C CA . PHE A 1 202 ? -2.143 -11.087 -15.865 1.00 95.19 202 PHE A CA 1
ATOM 1464 C C . PHE A 1 202 ? -0.877 -10.496 -16.489 1.00 95.19 202 PHE A C 1
ATOM 1466 O O . PHE A 1 202 ? 0.216 -10.639 -15.939 1.00 95.19 202 PHE A O 1
ATOM 1473 N N . GLY A 1 203 ? -1.022 -9.771 -17.599 1.00 93.56 203 GLY A N 1
ATOM 1474 C CA . GLY A 1 203 ? 0.101 -9.086 -18.243 1.00 93.56 203 GLY A CA 1
ATOM 1475 C C . GLY A 1 203 ? 1.271 -10.027 -18.571 1.00 93.56 203 GLY A C 1
ATOM 1476 O O . GLY A 1 203 ? 1.085 -11.109 -19.126 1.00 93.56 203 GLY A O 1
ATOM 1477 N N . ASP A 1 204 ? 2.491 -9.607 -18.240 1.00 93.06 204 ASP A N 1
ATOM 1478 C CA . ASP A 1 204 ? 3.701 -10.425 -18.297 1.00 93.06 204 ASP A CA 1
ATOM 1479 C C . ASP A 1 204 ? 3.994 -11.033 -16.917 1.00 93.06 204 ASP A C 1
ATOM 1481 O O . ASP A 1 204 ? 4.547 -10.379 -16.032 1.00 93.06 204 ASP A O 1
ATOM 1485 N N . GLN A 1 205 ? 3.587 -12.293 -16.724 1.00 93.81 205 GLN A N 1
ATOM 1486 C CA . GLN A 1 205 ? 3.835 -13.077 -15.502 1.00 93.81 205 GLN A CA 1
ATOM 1487 C C . GLN A 1 205 ? 3.335 -12.411 -14.204 1.00 93.81 205 GLN A C 1
ATOM 1489 O O . GLN A 1 205 ? 3.973 -12.511 -13.157 1.00 93.81 205 GLN A O 1
ATOM 1494 N N . GLY A 1 206 ? 2.176 -11.756 -14.259 1.00 95.06 206 GLY A N 1
ATOM 1495 C CA . GLY A 1 206 ? 1.550 -11.084 -13.119 1.00 95.06 206 GLY A CA 1
ATOM 1496 C C . GLY A 1 206 ? 1.775 -9.583 -13.063 1.00 95.06 206 GLY A C 1
ATOM 1497 O O . GLY A 1 206 ? 1.216 -8.938 -12.176 1.00 95.06 206 GLY A O 1
ATOM 1498 N N . MET A 1 207 ? 2.535 -9.021 -14.007 1.00 95.56 207 MET A N 1
ATOM 1499 C CA . MET A 1 207 ? 2.891 -7.605 -14.033 1.00 95.56 207 MET A CA 1
ATOM 1500 C C . MET A 1 207 ? 2.602 -6.940 -15.377 1.00 95.56 207 MET A C 1
ATOM 1502 O O . MET A 1 207 ? 2.714 -7.538 -16.440 1.00 95.56 207 MET A O 1
ATOM 1506 N N . SER A 1 208 ? 2.308 -5.646 -15.352 1.00 95.25 208 SER A N 1
ATOM 1507 C CA . SER A 1 208 ? 2.231 -4.792 -16.534 1.00 95.25 208 SER A CA 1
ATOM 1508 C C . SER A 1 208 ? 2.988 -3.496 -16.269 1.00 95.25 208 SER A C 1
ATOM 1510 O O . SER A 1 208 ? 2.641 -2.733 -15.369 1.00 95.25 208 SER A O 1
ATOM 1512 N N . LEU A 1 209 ? 4.048 -3.255 -17.044 1.00 94.88 209 LEU A N 1
ATOM 1513 C CA . LEU A 1 209 ? 4.890 -2.063 -16.940 1.00 94.88 209 LEU A CA 1
ATOM 1514 C C . LEU A 1 209 ? 4.567 -1.123 -18.099 1.00 94.88 209 LEU A C 1
ATOM 1516 O O . LEU A 1 209 ? 4.808 -1.438 -19.264 1.00 94.88 209 LEU A O 1
ATOM 1520 N N . THR A 1 210 ? 4.043 0.055 -17.779 1.00 94.06 210 THR A N 1
ATOM 1521 C CA . THR A 1 210 ? 3.583 1.034 -18.765 1.00 94.06 210 THR A CA 1
ATOM 1522 C C . THR A 1 210 ? 4.325 2.353 -18.605 1.00 94.06 210 THR A C 1
ATOM 1524 O O . THR A 1 210 ? 4.138 3.096 -17.640 1.00 94.06 210 THR A O 1
ATOM 1527 N N . GLY A 1 211 ? 5.156 2.681 -19.594 1.00 91.94 211 GLY A N 1
ATOM 1528 C CA . GLY A 1 211 ? 5.767 4.003 -19.698 1.00 91.94 211 GLY A CA 1
ATOM 1529 C C . GLY A 1 211 ? 4.754 5.049 -20.161 1.00 91.94 211 GLY A C 1
ATOM 1530 O O . GLY A 1 211 ? 4.131 4.892 -21.211 1.00 91.94 211 GLY A O 1
ATOM 1531 N N . VAL A 1 212 ? 4.622 6.139 -19.404 1.00 90.69 212 VAL A N 1
ATOM 1532 C CA . VAL A 1 212 ? 3.793 7.295 -19.771 1.00 90.69 212 VAL A CA 1
ATOM 1533 C C . VAL A 1 212 ? 4.658 8.549 -19.721 1.00 90.69 212 VAL A C 1
ATOM 1535 O O . VAL A 1 212 ? 5.074 8.992 -18.658 1.00 90.69 212 VAL A O 1
ATOM 1538 N N . GLY A 1 213 ? 4.954 9.126 -20.885 1.00 89.94 213 GLY A N 1
ATOM 1539 C CA . GLY A 1 213 ? 5.910 10.230 -20.974 1.00 89.94 213 GLY A CA 1
ATOM 1540 C C . GLY A 1 213 ? 7.324 9.808 -20.568 1.00 89.94 213 GLY A C 1
ATOM 1541 O O . GLY A 1 213 ? 7.787 8.743 -20.970 1.00 89.94 213 GLY A O 1
ATOM 1542 N N . VAL A 1 214 ? 8.023 10.677 -19.835 1.00 91.38 214 VAL A N 1
ATOM 1543 C CA . VAL A 1 214 ? 9.422 10.465 -19.426 1.00 91.38 214 VAL A CA 1
ATOM 1544 C C . VAL A 1 214 ? 9.508 9.884 -18.013 1.00 91.38 214 VAL A C 1
ATOM 1546 O O . VAL A 1 214 ? 10.237 8.930 -17.794 1.00 91.38 214 VAL A O 1
ATOM 1549 N N . ASP A 1 215 ? 8.731 10.416 -17.072 1.00 93.81 215 ASP A N 1
ATOM 1550 C CA . ASP A 1 215 ? 8.692 9.972 -15.674 1.00 93.81 215 ASP A CA 1
ATOM 1551 C C . ASP A 1 215 ? 7.237 9.969 -15.214 1.00 93.81 215 ASP A C 1
ATOM 1553 O O . ASP A 1 215 ? 6.624 11.040 -15.174 1.00 93.81 215 ASP A O 1
ATOM 1557 N N . ALA A 1 216 ? 6.688 8.786 -14.942 1.00 95.38 216 ALA A N 1
ATOM 1558 C CA . ALA A 1 216 ? 5.295 8.576 -14.571 1.00 95.38 216 ALA A CA 1
ATOM 1559 C C . ALA A 1 216 ? 5.151 8.210 -13.091 1.00 95.38 216 ALA A C 1
ATOM 1561 O O . ALA A 1 216 ? 5.976 7.506 -12.518 1.00 95.38 216 ALA A O 1
ATOM 1562 N N . LEU A 1 217 ? 4.062 8.682 -12.498 1.00 95.62 217 LEU A N 1
ATOM 1563 C CA . LEU A 1 217 ? 3.682 8.458 -11.115 1.00 95.62 217 LEU A CA 1
ATOM 1564 C C . LEU A 1 217 ? 2.244 7.962 -11.049 1.00 95.62 217 LEU A C 1
ATOM 1566 O O . LEU A 1 217 ? 1.336 8.684 -11.465 1.00 95.62 217 LEU A O 1
ATOM 1570 N N . ALA A 1 218 ? 2.041 6.784 -10.474 1.00 97.62 218 ALA A N 1
ATOM 1571 C CA . ALA A 1 218 ? 0.756 6.293 -10.004 1.00 97.62 218 ALA A CA 1
ATOM 1572 C C . ALA A 1 218 ? 0.475 6.818 -8.588 1.00 97.62 218 ALA A C 1
ATOM 1574 O O . ALA A 1 218 ? 1.371 6.867 -7.741 1.00 97.62 218 ALA A O 1
ATOM 1575 N N . GLN A 1 219 ? -0.770 7.216 -8.331 1.00 97.06 219 GLN A N 1
ATOM 1576 C CA . GLN A 1 219 ? -1.210 7.765 -7.040 1.00 97.06 219 GLN A CA 1
ATOM 1577 C C . GLN A 1 219 ? -2.509 7.147 -6.529 1.00 97.06 219 GLN A C 1
ATOM 1579 O O . GLN A 1 219 ? -2.704 7.038 -5.326 1.00 97.06 219 GLN A O 1
ATOM 1584 N N . GLY A 1 220 ? -3.427 6.791 -7.424 1.00 96.88 220 GLY A N 1
ATOM 1585 C CA . GLY A 1 220 ? -4.714 6.225 -7.047 1.00 96.88 220 GLY A CA 1
ATOM 1586 C C . GLY A 1 220 ? -5.148 5.160 -8.034 1.00 96.88 220 GLY A C 1
ATOM 1587 O O . GLY A 1 220 ? -4.768 5.198 -9.204 1.00 96.88 220 GLY A O 1
ATOM 1588 N N . MET A 1 221 ? -5.969 4.228 -7.561 1.00 97.88 221 MET A N 1
ATOM 1589 C CA . MET A 1 221 ? -6.527 3.164 -8.380 1.00 97.88 221 MET A CA 1
ATOM 1590 C C . MET A 1 221 ? -7.983 2.912 -8.010 1.00 97.88 221 MET A C 1
ATOM 1592 O O . MET A 1 221 ? -8.345 2.924 -6.836 1.00 97.88 221 MET A O 1
ATOM 1596 N N . VAL A 1 222 ? -8.815 2.672 -9.020 1.00 97.00 222 VAL A N 1
ATOM 1597 C CA . VAL A 1 222 ? -10.192 2.204 -8.843 1.00 97.00 222 VAL A CA 1
ATOM 1598 C C . VAL A 1 222 ? -10.521 1.125 -9.866 1.00 97.00 222 VAL A C 1
ATOM 1600 O O . VAL A 1 222 ? -9.993 1.125 -10.979 1.00 97.00 222 VAL A O 1
ATOM 1603 N N . LEU A 1 223 ? -11.433 0.235 -9.486 1.00 96.06 223 LEU A N 1
ATOM 1604 C CA . LEU A 1 223 ? -12.043 -0.748 -10.374 1.00 96.06 223 LEU A CA 1
ATOM 1605 C C . LEU A 1 223 ? -13.467 -0.307 -10.707 1.00 96.06 223 LEU A C 1
ATOM 1607 O O . LEU A 1 223 ? -14.177 0.216 -9.842 1.00 96.06 223 LEU A O 1
ATOM 1611 N N . ASP A 1 224 ? -13.906 -0.528 -11.942 1.00 94.75 224 ASP A N 1
ATOM 1612 C CA . ASP A 1 224 ? -15.328 -0.424 -12.273 1.00 94.75 224 ASP A CA 1
ATOM 1613 C C . ASP A 1 224 ? -16.070 -1.762 -12.120 1.00 94.75 224 ASP A C 1
ATOM 1615 O O . ASP A 1 224 ? -15.526 -2.763 -11.653 1.00 94.75 224 ASP A O 1
ATOM 1619 N N . ARG A 1 225 ? -17.359 -1.778 -12.482 1.00 91.44 225 ARG A N 1
ATOM 1620 C CA . ARG A 1 225 ? -18.220 -2.964 -12.329 1.00 91.44 225 ARG A CA 1
ATOM 1621 C C . ARG A 1 225 ? -17.862 -4.089 -13.291 1.00 91.44 225 ARG A C 1
ATOM 1623 O O . ARG A 1 225 ? -18.215 -5.238 -13.036 1.00 91.44 225 ARG A O 1
ATOM 1630 N N . GLU A 1 226 ? -17.209 -3.750 -14.391 1.00 90.81 226 GLU A N 1
ATOM 1631 C CA . GLU A 1 226 ? -16.743 -4.670 -15.415 1.00 90.81 226 GLU A CA 1
ATOM 1632 C C . GLU A 1 226 ? -15.334 -5.203 -15.105 1.00 90.81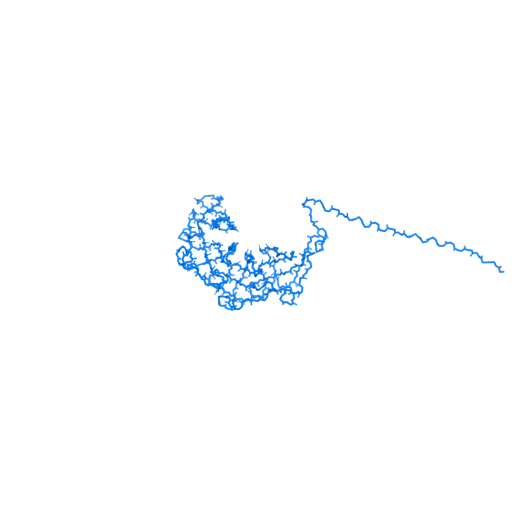 226 GLU A C 1
ATOM 1634 O O . GLU A 1 226 ? -14.835 -6.049 -15.843 1.00 90.81 226 GLU A O 1
ATOM 1639 N N . GLY A 1 227 ? -14.706 -4.744 -14.015 1.00 90.69 227 GLY A N 1
ATOM 1640 C CA . GLY A 1 227 ? -13.356 -5.136 -13.612 1.00 90.69 227 GLY A CA 1
ATOM 1641 C C . GLY A 1 227 ? -12.250 -4.413 -14.382 1.00 90.69 227 GLY A C 1
ATOM 1642 O O . GLY A 1 227 ? -11.101 -4.845 -14.336 1.00 90.69 227 GLY A O 1
ATOM 1643 N N . ARG A 1 228 ? -12.563 -3.323 -15.097 1.00 95.25 228 ARG A N 1
ATOM 1644 C CA . ARG A 1 228 ? -11.530 -2.468 -15.698 1.00 95.25 228 ARG A CA 1
ATOM 1645 C C . ARG A 1 228 ? -10.827 -1.681 -14.607 1.00 95.25 228 ARG A C 1
ATOM 1647 O O . ARG A 1 228 ? -11.457 -1.215 -13.656 1.00 95.25 228 ARG A O 1
ATOM 1654 N N . ILE A 1 229 ? -9.528 -1.504 -14.792 1.00 97.50 229 ILE A N 1
ATOM 1655 C CA . ILE A 1 229 ? -8.641 -0.867 -13.826 1.00 97.50 229 ILE A CA 1
ATOM 1656 C C . ILE A 1 229 ? -8.366 0.555 -14.307 1.00 97.50 229 ILE A C 1
ATOM 1658 O O . ILE A 1 229 ? -8.005 0.765 -15.464 1.00 97.50 229 ILE A O 1
ATOM 1662 N N . PHE A 1 230 ? -8.514 1.539 -13.427 1.00 97.56 230 PHE A N 1
ATOM 1663 C CA . PHE A 1 230 ? -8.171 2.927 -13.716 1.00 97.56 230 PHE A CA 1
ATOM 1664 C C . PHE A 1 230 ? -7.131 3.417 -12.721 1.00 97.56 230 PHE A C 1
ATOM 1666 O O . PHE A 1 230 ? -7.382 3.392 -11.519 1.00 97.56 230 PHE A O 1
ATOM 1673 N N . VAL A 1 231 ? -5.997 3.900 -13.228 1.00 98.12 231 VAL A N 1
ATOM 1674 C CA . VAL A 1 231 ? -4.892 4.440 -12.428 1.00 98.12 231 VAL A CA 1
ATOM 1675 C C . VAL A 1 231 ? -4.754 5.932 -12.692 1.00 98.12 231 VAL A C 1
ATOM 1677 O O . VAL A 1 231 ? -4.604 6.357 -13.840 1.00 98.12 231 VAL A O 1
ATOM 1680 N N . SER A 1 232 ? -4.800 6.734 -11.633 1.00 98.06 232 SER A N 1
ATOM 1681 C CA . SER A 1 232 ? -4.562 8.174 -11.687 1.00 98.06 232 SER A CA 1
ATOM 1682 C C . SER A 1 232 ? -3.138 8.523 -11.267 1.00 98.06 232 SER A C 1
ATOM 1684 O O . SER A 1 232 ? -2.477 7.778 -10.541 1.00 98.06 232 SER A O 1
ATOM 1686 N N . GLY A 1 233 ? -2.679 9.694 -11.699 1.00 97.56 233 GLY A N 1
ATOM 1687 C CA . GLY A 1 233 ? -1.460 10.300 -11.188 1.00 97.56 233 GLY A CA 1
ATOM 1688 C C . GLY A 1 233 ? -0.920 11.373 -12.118 1.00 97.56 233 GLY A C 1
ATOM 1689 O O . GLY A 1 233 ? -1.679 12.215 -12.608 1.00 97.56 233 GLY A O 1
ATOM 1690 N N . SER A 1 234 ? 0.386 11.364 -12.373 1.00 97.44 234 SER A N 1
ATOM 1691 C CA . SER A 1 234 ? 1.017 12.377 -13.222 1.00 97.44 234 SER A CA 1
ATOM 1692 C C . SER A 1 234 ? 2.186 11.832 -14.027 1.00 97.44 234 SER A C 1
ATOM 1694 O O . SER A 1 234 ? 2.716 10.775 -13.712 1.00 97.44 234 SER A O 1
ATOM 1696 N N . TYR A 1 235 ? 2.599 12.558 -15.062 1.00 96.69 235 TYR A N 1
ATOM 1697 C CA . TYR A 1 235 ? 3.867 12.303 -15.738 1.00 96.69 235 TYR A CA 1
ATOM 1698 C C . TYR A 1 235 ? 4.533 13.596 -16.204 1.00 96.69 235 TYR A C 1
ATOM 1700 O O . TYR A 1 235 ? 3.856 14.610 -16.362 1.00 96.69 235 TYR A O 1
ATOM 1708 N N . THR A 1 236 ? 5.841 13.582 -16.469 1.00 95.44 236 THR A N 1
ATOM 1709 C CA . THR A 1 236 ? 6.514 14.692 -17.171 1.00 95.44 236 THR A CA 1
ATOM 1710 C C . THR A 1 236 ? 6.663 14.425 -18.668 1.00 95.44 236 THR A C 1
ATOM 1712 O O . THR A 1 236 ? 7.083 13.344 -19.083 1.00 95.44 236 THR A O 1
ATOM 1715 N N . ASP A 1 237 ? 6.349 15.425 -19.494 1.00 91.81 237 ASP A N 1
ATOM 1716 C CA . ASP A 1 237 ? 6.619 15.417 -20.944 1.00 91.81 237 ASP A CA 1
ATOM 1717 C C . ASP A 1 237 ? 8.048 15.893 -21.292 1.00 91.81 237 ASP A C 1
ATOM 1719 O O . ASP A 1 237 ? 8.357 16.176 -22.449 1.00 91.81 237 ASP A O 1
ATOM 1723 N N . GLY A 1 238 ? 8.913 16.005 -20.276 1.00 88.56 238 GLY A N 1
ATOM 1724 C CA . GLY A 1 238 ? 10.266 16.557 -20.357 1.00 88.56 238 GLY A CA 1
ATOM 1725 C C . GLY A 1 238 ? 10.342 18.048 -20.016 1.00 88.56 238 GLY A C 1
ATOM 1726 O O . GLY A 1 238 ? 11.429 18.557 -19.754 1.00 88.56 238 GLY A O 1
ATOM 1727 N N . THR A 1 239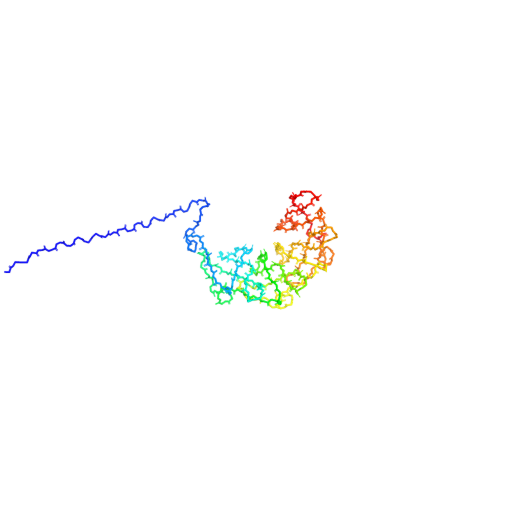 ? 9.205 18.752 -19.976 1.00 93.69 239 THR A N 1
ATOM 1728 C CA . THR A 1 239 ? 9.152 20.188 -19.643 1.00 93.69 239 THR A CA 1
ATOM 1729 C C . THR A 1 239 ? 8.094 20.544 -18.606 1.00 93.69 239 THR A C 1
ATOM 1731 O O . THR A 1 239 ? 8.281 21.499 -17.855 1.00 93.69 239 THR A O 1
ATOM 1734 N N . HIS A 1 240 ? 6.993 19.793 -18.545 1.00 95.44 240 HIS A N 1
ATOM 1735 C CA . HIS A 1 240 ? 5.879 20.053 -17.641 1.00 95.44 240 HIS A CA 1
ATOM 1736 C C . HIS A 1 240 ? 5.340 18.758 -17.042 1.00 95.44 240 HIS A C 1
ATOM 1738 O O . HIS A 1 240 ? 5.245 17.741 -17.730 1.00 95.44 240 HIS A O 1
ATOM 1744 N N . THR A 1 241 ? 4.878 18.835 -15.793 1.00 96.81 241 THR A N 1
ATOM 1745 C CA . THR A 1 241 ? 4.030 17.804 -15.189 1.00 96.81 241 THR A CA 1
ATOM 1746 C C . THR A 1 241 ? 2.626 17.864 -15.792 1.00 96.81 241 THR A C 1
ATOM 1748 O O . THR A 1 241 ? 2.004 18.926 -15.881 1.00 96.81 241 THR A O 1
ATOM 1751 N N . ARG A 1 242 ? 2.116 16.710 -16.206 1.00 97.31 242 ARG A N 1
ATOM 1752 C CA . ARG A 1 242 ? 0.795 16.488 -16.789 1.00 97.31 242 ARG A CA 1
ATOM 1753 C C . ARG A 1 242 ? 0.008 15.544 -15.900 1.00 97.31 242 ARG A C 1
ATOM 1755 O O . ARG A 1 242 ? 0.579 14.630 -15.316 1.00 97.31 242 ARG A O 1
ATOM 1762 N N . LEU A 1 243 ? -1.304 15.749 -15.827 1.00 97.38 243 LEU A N 1
ATOM 1763 C CA . LEU A 1 243 ? -2.194 14.774 -15.204 1.00 97.38 243 LEU A CA 1
ATOM 1764 C C . LEU A 1 243 ? -2.221 13.483 -16.031 1.00 97.38 243 LEU A C 1
ATOM 1766 O O . LEU A 1 243 ? -2.149 13.525 -17.262 1.00 97.38 243 LEU A O 1
ATOM 1770 N N . MET A 1 244 ? -2.376 12.356 -15.349 1.00 96.62 244 MET A N 1
ATOM 1771 C CA . MET A 1 244 ? -2.509 11.035 -15.944 1.00 96.62 244 MET A CA 1
ATOM 1772 C C . MET A 1 244 ? -3.782 10.361 -15.436 1.00 96.62 244 MET A C 1
ATOM 1774 O O . MET A 1 244 ? -4.057 10.355 -14.237 1.00 96.62 244 MET A O 1
ATOM 1778 N N . LEU A 1 245 ? -4.525 9.760 -16.362 1.00 97.50 245 LEU A N 1
ATOM 1779 C CA . LEU A 1 245 ? -5.503 8.718 -16.083 1.00 97.50 245 LEU A CA 1
ATOM 1780 C C . LEU A 1 245 ? -5.295 7.623 -17.129 1.00 97.50 245 LEU A C 1
ATOM 1782 O O . LEU A 1 245 ? -5.522 7.860 -18.316 1.00 97.50 245 LEU A O 1
ATOM 1786 N N . ALA A 1 246 ? -4.829 6.460 -16.694 1.00 95.44 246 ALA A N 1
ATOM 1787 C CA . ALA A 1 246 ? -4.629 5.290 -17.536 1.00 95.44 246 ALA A CA 1
ATOM 1788 C C . ALA A 1 246 ? -5.727 4.263 -17.242 1.00 95.44 246 ALA A C 1
ATOM 1790 O O . ALA A 1 246 ? -6.074 4.041 -16.084 1.00 95.44 246 ALA A O 1
ATOM 1791 N N . GLY A 1 247 ? -6.300 3.677 -18.292 1.00 95.88 247 GLY A N 1
ATOM 1792 C CA . GLY A 1 247 ? -7.285 2.604 -18.189 1.00 95.88 247 GLY A CA 1
ATOM 1793 C C . GLY A 1 247 ? -6.694 1.304 -18.716 1.00 95.88 247 GLY A C 1
ATOM 1794 O O . GLY A 1 247 ? -6.101 1.308 -19.794 1.00 95.88 247 GLY A O 1
ATOM 1795 N N . PHE A 1 248 ? -6.889 0.217 -17.981 1.00 94.62 248 PHE A N 1
ATOM 1796 C CA . PHE A 1 248 ? -6.409 -1.120 -18.308 1.00 94.62 248 PHE A CA 1
ATOM 1797 C C . PHE A 1 248 ? -7.583 -2.096 -18.297 1.00 94.62 248 PHE A C 1
ATOM 1799 O O . PHE A 1 248 ? -8.568 -1.908 -17.569 1.00 94.62 248 PHE A O 1
ATOM 1806 N N . THR A 1 249 ? -7.507 -3.125 -19.131 1.00 91.12 249 THR A N 1
ATOM 1807 C CA . THR A 1 249 ? -8.473 -4.219 -19.082 1.00 91.12 249 THR A CA 1
ATOM 1808 C C . THR A 1 249 ? -8.156 -5.123 -17.893 1.00 91.12 249 THR A C 1
ATOM 1810 O O . THR A 1 249 ? -7.030 -5.167 -17.402 1.00 91.12 249 THR A O 1
ATOM 1813 N N . GLY A 1 250 ? -9.176 -5.806 -17.374 1.00 79.12 250 GLY A N 1
ATOM 1814 C CA . GLY A 1 250 ? -9.014 -6.667 -16.203 1.00 79.12 250 GLY A CA 1
ATOM 1815 C C . GLY A 1 250 ? -8.179 -7.920 -16.473 1.00 79.12 250 GLY A C 1
ATOM 1816 O O . GLY A 1 250 ? -7.826 -8.598 -15.527 1.00 79.12 250 GLY A O 1
ATOM 1817 N N . ASP A 1 251 ? -7.869 -8.250 -17.724 1.00 70.75 251 ASP A N 1
ATOM 1818 C CA . ASP A 1 251 ? -7.047 -9.390 -18.148 1.00 70.75 251 ASP A CA 1
ATOM 1819 C C . ASP A 1 251 ? -5.575 -9.038 -18.435 1.00 70.75 251 ASP A C 1
ATOM 1821 O O . ASP A 1 251 ? -4.780 -9.953 -18.631 1.00 70.75 251 ASP A O 1
ATOM 1825 N N . GLY A 1 252 ? -5.196 -7.756 -18.360 1.00 53.50 252 GLY A N 1
ATOM 1826 C CA . GLY A 1 252 ? -3.845 -7.277 -18.681 1.00 53.50 252 GLY A CA 1
ATOM 1827 C C . GLY A 1 252 ? -3.748 -6.676 -20.074 1.00 53.50 252 GLY A C 1
ATOM 1828 O O . GLY A 1 252 ? -3.869 -7.433 -21.062 1.00 53.50 252 GLY A O 1
#

pLDDT: mean 90.0, std 15.24, range [34.94, 98.88]

Sequence (252 aa):
MSKIFMHLLISAGLFLGSVAVAHAGELDAAFGIDGRVSLEFGAYGDRAQAVVIQKDGKILLGGSSTNDESLAVSLLRLLPDGSPDPEFNGDGTVIIDISSADDEIFALALSPDGDIIAGGYTGNGNDRDFLLMRFHADGSIDADFGDHGRVVTAVGNSDDEITALAVDKNGDILAAGNAAGTNGRVVVLGRYLQDGRLDTDFGDQGMSLTGVGVDALAQGMVLDREGRIFVSGSYTDGTHTRLMLAGFTGDG

Radius of gyration: 24.07 Å; chains: 1; bounding box: 56×52×94 Å

Foldseek 3Di:
DDDDDDDDDDPPPPPPPPPPPDDPPAQDCLADHRNDDDDDDADPDDDFQEWDAFPQRKIKTWWWGDDPQETWTKMFIADNSNHQDCQAVNHRMDTGDDESYYDIWNEWEAFPQQKIWTWWWDDHVFAIWIKIFIDGNSNHGPLQADHGGMDTHHDPDHYKIFNEWDADNQRKIWTWTWDDDPQEIWIKIFIADNSNHTPCQADHGRMDTGDDARYDTWHYWDADPQRKIWTWDWDDNPPDIDTDIDIGHNRD

Secondary structure (DSSP, 8-state):
--PPP----------------PPTTS--TTSBBTTB-----SSS-EEEEEEEE-TTS-EEEEEEEE-SSSEEEEEEEE-TTS-B-TTSTTTSEEEE--SSS-EEEEEEEE-TTS-EEEEEEEE-SS-EEEEEEEE-TTS-B-TTTBBTTEEEE--SSS-EEEEEEEE-TTSPEEEEEEEEETTEEEEEEEEE-TTS-B-TTTTBTTEEEE--SSEEEEEEEEE-TT--EEEEEEEE-SSSEEEEEEEE-TT-